Protein AF-A0A7R8VWR7-F1 (afdb_monomer)

Foldseek 3Di:
DDPDWDKDFPDADPVLRDTDIDGPPVCLVVVVVCVVPVCPDPPDDDDDDDDPVNVVDDDPDDDPDPPPDADQAHPVRDGDQVDVVVVCCCVDPLNVLVCQLVVQQSPAPDVVRSPVSVVSVVVSVVRVVVVCVVNVPPDDDDDDPPPPPPPDDDDDDDDDDDDDDDDDDDDDDDDD

Sequence (176 aa):
IGSSVDIDVLKYDEDSCRAILRCPATSYVKLRSSLTLCGDYSGKDTIIFATAEDHKVPSTVQLPEPEPQPGLILPNGEINWACPCLGGMATGPCGVQFREAFGCFHYSEAEPKGSDCYDAFQTMQTCMAQYPALYNKDGDDTSADSMNLDEGPEDQEQITIGEQKEIQVKPSESKK

Structure (mmCIF, N/CA/C/O backbone):
data_AF-A0A7R8VWR7-F1
#
_entry.id   AF-A0A7R8VWR7-F1
#
loop_
_atom_site.group_PDB
_atom_site.id
_atom_site.type_symbol
_atom_site.label_atom_id
_atom_site.label_alt_id
_atom_site.label_comp_id
_atom_site.label_asym_id
_atom_site.label_entity_id
_atom_site.label_seq_id
_atom_site.pdbx_PDB_ins_code
_atom_site.Cartn_x
_atom_site.Cartn_y
_atom_site.Cartn_z
_atom_site.occupancy
_atom_site.B_iso_or_equiv
_atom_site.auth_seq_id
_atom_site.auth_comp_id
_atom_site.auth_asym_id
_atom_site.auth_atom_id
_atom_site.pdbx_PDB_model_num
ATOM 1 N N . ILE A 1 1 ? -37.855 -12.011 33.284 1.00 43.09 1 ILE A N 1
ATOM 2 C CA . ILE A 1 1 ? -37.053 -10.767 33.189 1.00 43.09 1 ILE A CA 1
ATOM 3 C C . ILE A 1 1 ? -35.962 -11.036 32.168 1.00 43.09 1 ILE A C 1
ATOM 5 O O . ILE A 1 1 ? -34.947 -11.629 32.498 1.00 43.09 1 ILE A O 1
ATOM 9 N N . GLY A 1 2 ? -36.267 -10.763 30.899 1.00 48.56 2 GLY A N 1
ATOM 10 C CA . GLY A 1 2 ? -35.305 -10.900 29.810 1.00 48.56 2 GLY A CA 1
ATOM 11 C C . GLY A 1 2 ? -34.365 -9.708 29.864 1.00 48.56 2 GLY A C 1
ATOM 12 O O . GLY A 1 2 ? -34.811 -8.566 29.782 1.00 48.56 2 GLY A O 1
ATOM 13 N N . SER A 1 3 ? -33.084 -9.959 30.089 1.00 58.44 3 SER A N 1
ATOM 14 C CA . SER A 1 3 ? -32.046 -8.936 30.082 1.00 58.44 3 SER A CA 1
ATOM 15 C C . SER A 1 3 ? -31.756 -8.522 28.642 1.00 58.44 3 SER A C 1
ATOM 17 O O . SER A 1 3 ? -30.793 -8.989 28.045 1.00 58.44 3 SER A O 1
ATOM 19 N N . SER A 1 4 ? -32.608 -7.665 28.079 1.00 69.25 4 SER A N 1
ATOM 20 C CA . SER A 1 4 ? -32.257 -6.923 26.871 1.00 69.25 4 SER A CA 1
ATOM 21 C C . SER A 1 4 ? -31.191 -5.909 27.264 1.00 69.25 4 SER A C 1
ATOM 23 O O . SER A 1 4 ? -31.472 -4.959 27.996 1.00 69.25 4 SER A O 1
ATOM 25 N N . VAL A 1 5 ? -29.952 -6.162 26.860 1.00 75.69 5 VAL A N 1
ATOM 26 C CA . VAL A 1 5 ? -28.890 -5.162 26.913 1.00 75.69 5 VAL A CA 1
ATOM 27 C C . VAL A 1 5 ? -28.840 -4.522 25.539 1.00 75.69 5 VAL A C 1
ATOM 29 O O . VAL A 1 5 ? -28.736 -5.228 24.542 1.00 75.69 5 VAL A O 1
ATOM 32 N N . ASP A 1 6 ? -28.947 -3.202 25.503 1.00 80.69 6 ASP A N 1
ATOM 33 C CA . ASP A 1 6 ? -28.740 -2.428 24.286 1.00 80.69 6 ASP A CA 1
ATOM 34 C C . ASP A 1 6 ? -27.232 -2.418 23.982 1.00 80.69 6 ASP A C 1
ATOM 36 O O . ASP A 1 6 ? -26.434 -1.983 24.821 1.00 80.69 6 ASP A O 1
ATOM 40 N N . ILE A 1 7 ? -26.834 -3.027 22.865 1.00 85.69 7 ILE A N 1
ATOM 41 C CA . ILE A 1 7 ? -25.437 -3.183 22.445 1.00 85.69 7 ILE A CA 1
ATOM 42 C C . ILE A 1 7 ? -25.345 -2.701 21.002 1.00 85.69 7 ILE A C 1
ATOM 44 O O . ILE A 1 7 ? -26.027 -3.239 20.131 1.00 85.69 7 ILE A O 1
ATOM 48 N N . ASP A 1 8 ? -24.441 -1.762 20.742 1.00 87.75 8 ASP A N 1
ATOM 49 C CA . ASP A 1 8 ? -24.125 -1.327 19.386 1.00 87.75 8 ASP A CA 1
ATOM 50 C C . ASP A 1 8 ? -22.945 -2.135 18.838 1.00 87.75 8 ASP A C 1
ATOM 52 O O . ASP A 1 8 ? -21.900 -2.257 19.487 1.00 87.75 8 ASP A O 1
ATOM 56 N N . VAL A 1 9 ? -23.063 -2.633 17.609 1.00 87.75 9 VAL A N 1
ATOM 57 C CA . VAL A 1 9 ? -21.937 -3.217 16.869 1.00 87.75 9 VAL A CA 1
ATOM 58 C C . VAL A 1 9 ? -21.240 -2.094 16.104 1.00 87.75 9 VAL A C 1
ATOM 60 O O . VAL A 1 9 ? -21.783 -1.562 15.141 1.00 87.75 9 VAL A O 1
ATOM 63 N N . LEU A 1 10 ? -20.038 -1.711 16.533 1.00 88.31 10 LEU A N 1
ATOM 64 C CA . LEU A 1 10 ? -19.270 -0.633 15.900 1.00 88.31 10 LEU A CA 1
ATOM 65 C C . LEU A 1 10 ? -18.500 -1.107 14.669 1.00 88.31 10 LEU A C 1
ATOM 67 O O . LEU A 1 10 ? -18.322 -0.356 13.714 1.00 88.31 10 LEU A O 1
ATOM 71 N N . LYS A 1 11 ? -17.996 -2.339 14.715 1.00 89.25 11 LYS A N 1
ATOM 72 C CA . LYS A 1 11 ? -17.269 -2.967 13.614 1.00 89.25 11 LYS A CA 1
ATOM 73 C C . LYS A 1 11 ? -17.456 -4.468 13.710 1.00 89.25 11 LYS A C 1
ATOM 75 O O . LYS A 1 11 ? -17.327 -5.018 14.802 1.00 89.25 11 LYS A O 1
ATOM 80 N N . TYR A 1 12 ? -17.731 -5.101 12.582 1.00 89.12 12 TYR A N 1
ATOM 81 C CA . TYR A 1 12 ? -17.745 -6.546 12.448 1.00 89.12 12 TYR A CA 1
ATOM 82 C C . TYR A 1 12 ? -16.976 -6.920 11.191 1.00 89.12 12 TYR A C 1
ATOM 84 O O . TYR A 1 12 ? -17.143 -6.290 10.149 1.00 89.12 12 TYR A O 1
ATOM 92 N N . ASP A 1 13 ? -16.107 -7.904 11.330 1.00 89.75 13 ASP A N 1
ATOM 93 C CA . ASP A 1 13 ? -15.308 -8.467 10.259 1.00 89.75 13 ASP A CA 1
ATOM 94 C C . ASP A 1 13 ? -15.590 -9.973 10.234 1.00 89.75 13 ASP A C 1
ATOM 96 O O 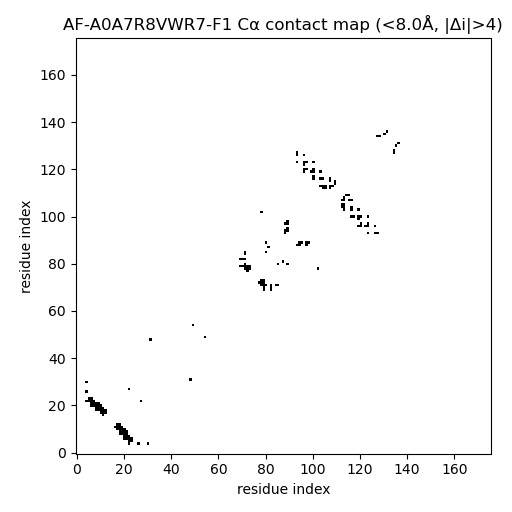. ASP A 1 13 ? -15.340 -10.669 11.225 1.00 89.75 13 ASP A O 1
ATOM 100 N N . GLU A 1 14 ? -16.202 -10.435 9.143 1.00 84.62 14 GLU A N 1
ATOM 101 C CA . GLU A 1 14 ? -16.701 -11.808 8.994 1.00 84.62 14 GLU A CA 1
ATOM 102 C C . GLU A 1 14 ? -15.556 -12.802 8.771 1.00 84.62 14 GLU A C 1
ATOM 104 O O . GLU A 1 14 ? -15.564 -13.885 9.352 1.00 84.62 14 GLU A O 1
ATOM 109 N N . ASP A 1 15 ? -14.522 -12.401 8.026 1.00 82.75 15 ASP A N 1
ATOM 110 C CA . ASP A 1 15 ? -13.360 -13.242 7.721 1.00 82.75 15 ASP A CA 1
ATOM 111 C C . ASP A 1 15 ? -12.503 -13.517 8.964 1.00 82.75 15 ASP A C 1
ATOM 113 O O . ASP A 1 15 ? -11.977 -14.616 9.152 1.00 82.75 15 ASP A O 1
ATOM 117 N N . SER A 1 16 ? -12.352 -12.515 9.834 1.00 81.00 16 SER A N 1
ATOM 118 C CA . SER A 1 16 ? -11.566 -12.629 11.067 1.00 81.00 16 SER A CA 1
ATOM 119 C C . SER A 1 16 ? -12.399 -12.917 12.317 1.00 81.00 16 SER A C 1
ATOM 121 O O . SER A 1 16 ? -11.826 -13.063 13.400 1.00 81.00 16 SER A O 1
ATOM 123 N N . CYS A 1 17 ? -13.729 -13.000 12.190 1.00 80.06 17 CYS A N 1
ATOM 124 C CA . CYS A 1 17 ? -14.680 -13.125 13.298 1.00 80.06 17 CYS A CA 1
ATOM 125 C C . CYS A 1 17 ? -14.447 -12.090 14.418 1.00 80.06 17 CYS A C 1
ATOM 127 O O . CYS A 1 17 ? -14.603 -12.387 15.605 1.00 80.06 17 CYS A O 1
ATOM 129 N N . ARG A 1 18 ? -14.047 -10.861 14.065 1.00 83.62 18 ARG A N 1
ATOM 130 C CA . ARG A 1 18 ? -13.743 -9.795 15.034 1.00 83.62 18 ARG A CA 1
ATOM 131 C C . ARG A 1 18 ? -14.891 -8.805 15.120 1.00 83.62 18 ARG A C 1
ATOM 133 O O . ARG A 1 18 ? -15.281 -8.206 14.123 1.00 83.62 18 ARG A O 1
ATOM 140 N N . ALA A 1 19 ? -15.378 -8.581 16.337 1.00 86.38 19 ALA A N 1
ATOM 141 C CA . ALA A 1 19 ? -16.415 -7.598 16.619 1.00 86.38 19 ALA A CA 1
ATOM 142 C C . ALA A 1 19 ? -15.938 -6.565 17.647 1.00 86.38 19 ALA A C 1
ATOM 144 O O . ALA A 1 19 ? -15.331 -6.913 18.659 1.00 86.38 19 ALA A O 1
ATOM 145 N N . ILE A 1 20 ? -16.260 -5.294 17.412 1.00 88.44 20 ILE A N 1
ATOM 146 C CA . ILE A 1 20 ? -16.149 -4.226 18.408 1.00 88.44 20 ILE A CA 1
ATOM 147 C C . ILE A 1 20 ? -17.563 -3.865 18.837 1.00 88.44 20 ILE A C 1
ATOM 149 O O . ILE A 1 20 ? -18.351 -3.367 18.034 1.00 88.44 20 ILE A O 1
ATOM 153 N N . LEU A 1 21 ? -17.870 -4.111 20.107 1.00 88.19 21 LEU A N 1
ATOM 154 C CA . LEU A 1 21 ? -19.181 -3.860 20.693 1.00 88.19 21 LEU A CA 1
ATOM 155 C C . LEU A 1 21 ? -19.104 -2.672 21.651 1.00 88.19 21 LEU A C 1
ATOM 157 O O . LEU A 1 21 ? -18.204 -2.598 22.489 1.00 88.19 21 LEU A O 1
ATOM 161 N N . ARG A 1 22 ? -20.069 -1.760 21.562 1.00 87.19 22 ARG A N 1
ATOM 162 C CA . ARG A 1 22 ? -20.283 -0.701 22.548 1.00 87.19 22 ARG A CA 1
ATOM 163 C C . ARG A 1 22 ? -21.485 -1.068 23.402 1.00 87.19 22 ARG A C 1
ATOM 165 O O . ARG A 1 22 ? -22.531 -1.452 22.900 1.00 87.19 22 ARG A O 1
ATOM 172 N N . CYS A 1 23 ? -21.325 -0.923 24.708 1.00 87.50 23 CYS A N 1
ATOM 173 C CA . CYS A 1 23 ? -22.359 -1.206 25.690 1.00 87.50 23 CYS A CA 1
ATOM 174 C C . CYS A 1 23 ? -22.447 -0.032 26.678 1.00 87.50 23 CYS A C 1
ATOM 176 O O . CYS A 1 23 ? -21.406 0.519 27.053 1.00 87.50 23 CYS A O 1
ATOM 178 N N . PRO A 1 24 ? -23.647 0.336 27.160 1.00 86.62 24 PRO A N 1
ATOM 179 C CA . PRO A 1 24 ? -23.805 1.270 28.267 1.00 86.62 24 PRO A CA 1
ATOM 180 C C . PRO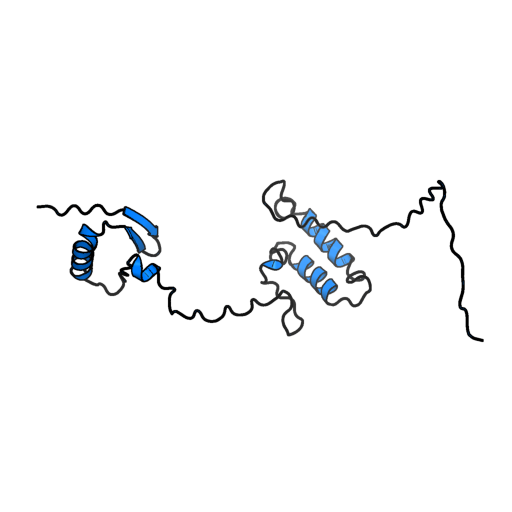 A 1 24 ? -23.045 0.808 29.518 1.00 86.62 24 PRO A C 1
ATOM 182 O O . PRO A 1 24 ? -23.031 -0.382 29.850 1.00 86.62 24 PRO A O 1
ATOM 185 N N . ALA A 1 25 ? -22.473 1.755 30.268 1.00 82.25 25 ALA A N 1
ATOM 186 C CA . ALA A 1 25 ? -21.693 1.466 31.477 1.00 82.25 25 ALA A CA 1
ATOM 187 C C . ALA A 1 25 ? -22.490 0.682 32.540 1.00 82.25 25 ALA A C 1
ATOM 189 O O . ALA A 1 25 ? -21.940 -0.166 33.240 1.00 82.25 25 ALA A O 1
ATOM 190 N N . THR A 1 26 ? -23.805 0.907 32.617 1.00 84.19 26 THR A N 1
ATOM 191 C CA . THR A 1 26 ? -24.728 0.208 33.531 1.00 84.19 26 THR A CA 1
ATOM 192 C C . THR A 1 26 ? -24.853 -1.288 33.242 1.00 84.19 26 THR A C 1
ATOM 194 O O . THR A 1 26 ? -25.143 -2.076 34.146 1.00 84.19 26 THR A O 1
ATOM 197 N N . SER A 1 27 ? -24.624 -1.689 31.993 1.00 84.88 27 SER A N 1
ATOM 198 C CA . SER A 1 27 ? -24.743 -3.071 31.531 1.00 84.88 27 SER A CA 1
ATOM 199 C C . SER A 1 27 ? -23.391 -3.751 31.318 1.00 84.88 27 SER A C 1
ATOM 201 O O . SER A 1 27 ? -23.348 -4.977 31.247 1.00 84.88 27 SER A O 1
ATOM 203 N N . TYR A 1 28 ? -22.287 -2.992 31.308 1.00 84.00 28 TYR A N 1
ATOM 204 C CA . TYR A 1 28 ? -20.926 -3.499 31.103 1.00 84.00 28 TYR A CA 1
ATOM 205 C C . TYR A 1 28 ? -20.575 -4.668 32.031 1.00 84.00 28 TYR A C 1
ATOM 207 O O . TYR A 1 28 ? -20.096 -5.698 31.569 1.00 84.00 28 TYR A O 1
ATOM 215 N N . VAL A 1 29 ? -20.868 -4.556 33.332 1.00 84.12 29 VAL A N 1
ATOM 216 C CA . VAL A 1 29 ? -20.548 -5.613 34.311 1.00 84.12 29 VAL A CA 1
ATOM 217 C C . VAL A 1 29 ? -21.337 -6.895 34.034 1.00 84.12 29 VAL A C 1
ATOM 219 O O . VAL A 1 29 ? -20.773 -7.984 34.095 1.00 84.12 29 VAL A O 1
ATOM 222 N N . LYS A 1 30 ? -22.622 -6.771 33.675 1.00 84.62 30 LYS A N 1
ATOM 223 C CA . LYS A 1 30 ? -23.497 -7.912 33.355 1.00 84.62 30 LYS A CA 1
ATOM 224 C C . LYS A 1 30 ? -23.070 -8.598 32.061 1.00 84.62 30 LYS A C 1
ATOM 226 O O . LYS A 1 30 ? -23.078 -9.824 31.973 1.00 84.62 30 LYS A O 1
ATOM 231 N N . LEU A 1 31 ? -22.691 -7.806 31.060 1.00 83.62 31 LEU A N 1
ATOM 232 C CA . LEU A 1 31 ? -22.200 -8.296 29.780 1.00 83.62 31 LEU A CA 1
ATOM 233 C C . LEU A 1 31 ? -20.840 -8.984 29.947 1.00 83.62 31 LEU A C 1
ATOM 235 O O . LEU A 1 31 ? -20.664 -10.103 29.481 1.00 83.62 31 LEU A O 1
ATOM 239 N N . ARG A 1 32 ? -19.919 -8.378 30.705 1.00 83.38 32 ARG A N 1
ATOM 240 C CA . ARG A 1 32 ? -18.611 -8.957 31.030 1.00 83.38 32 ARG A CA 1
ATOM 241 C C . ARG A 1 32 ? -18.733 -10.272 31.788 1.00 83.38 32 ARG A C 1
ATOM 243 O O . ARG A 1 32 ? -18.047 -11.224 31.429 1.00 83.38 32 ARG A O 1
ATOM 250 N N . SER A 1 33 ? -19.604 -10.360 32.795 1.00 82.31 33 SER A N 1
ATOM 251 C CA . SER A 1 33 ? -19.8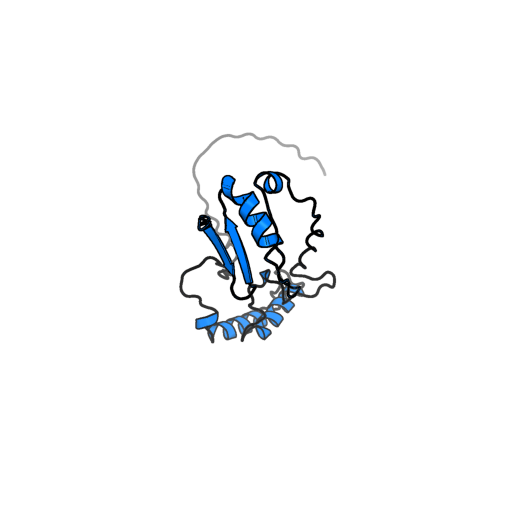10 -11.614 33.526 1.00 82.31 33 SER A CA 1
ATOM 252 C C . SER A 1 33 ? -20.429 -12.685 32.630 1.00 82.31 33 SER A C 1
ATOM 254 O O . SER A 1 33 ? -19.981 -13.824 32.656 1.00 82.31 33 SER A O 1
ATOM 256 N N . SER A 1 34 ? -21.407 -12.318 31.796 1.00 82.12 34 SER A N 1
ATOM 257 C CA . SER A 1 34 ? -22.083 -13.262 30.897 1.00 82.12 34 SER A CA 1
ATOM 258 C C . SER A 1 34 ? -21.151 -13.787 29.807 1.00 82.12 34 SER A C 1
ATOM 260 O O . SER A 1 34 ? -21.113 -14.989 29.596 1.00 82.12 34 SER A O 1
ATOM 262 N N . LEU A 1 35 ? -20.352 -12.927 29.168 1.00 79.56 35 LEU A N 1
ATOM 263 C CA . LEU A 1 35 ? -19.378 -13.330 28.146 1.00 79.56 35 LEU A CA 1
ATOM 264 C C . LEU A 1 35 ? -18.206 -14.130 28.728 1.00 79.56 35 LEU A C 1
ATOM 266 O O . LEU A 1 35 ? -17.684 -15.024 28.073 1.00 79.56 35 LEU A O 1
ATOM 270 N N . THR A 1 36 ? -17.811 -13.843 29.972 1.00 76.62 36 THR A N 1
ATOM 271 C CA . THR A 1 36 ? -16.799 -14.648 30.673 1.00 76.62 36 THR A CA 1
ATOM 272 C C . THR A 1 36 ? -17.336 -16.040 31.039 1.00 76.62 36 THR A C 1
ATOM 274 O O . THR A 1 36 ? -16.582 -17.004 30.986 1.00 76.62 36 THR A O 1
ATOM 277 N N . LEU A 1 37 ? -18.621 -16.156 31.407 1.00 72.50 37 LEU A N 1
ATOM 278 C CA . LEU A 1 37 ? -19.237 -17.403 31.893 1.00 72.50 37 LEU A CA 1
ATOM 279 C C . LEU A 1 37 ? -19.884 -18.265 30.798 1.00 72.50 37 LEU A C 1
ATOM 281 O O . LEU A 1 37 ? -19.920 -19.479 30.946 1.00 72.50 37 LEU A O 1
ATOM 285 N N . CYS A 1 38 ? -20.395 -17.667 29.718 1.00 63.88 38 CYS A N 1
ATOM 286 C CA . CYS A 1 38 ? -20.994 -18.382 28.577 1.00 63.88 38 CYS A CA 1
ATOM 287 C C . CYS A 1 38 ? -19.948 -18.895 27.579 1.00 63.88 38 CYS A C 1
ATOM 289 O O . CYS A 1 38 ? -20.300 -19.364 26.499 1.00 63.88 38 CYS A O 1
ATOM 291 N N . GLY A 1 39 ? -18.664 -18.783 27.912 1.00 58.59 39 GLY A N 1
ATOM 292 C CA . GLY A 1 39 ? -17.595 -19.347 27.115 1.00 58.59 39 GLY A CA 1
ATOM 293 C C . GLY A 1 39 ? -17.487 -20.850 27.336 1.00 58.59 39 GLY A C 1
ATOM 294 O O . GLY A 1 39 ? -16.608 -21.305 28.064 1.00 58.59 39 GLY A O 1
ATOM 295 N N . ASP A 1 40 ? -18.322 -21.629 26.653 1.00 55.44 40 ASP A N 1
ATOM 296 C CA . ASP A 1 40 ? -17.917 -22.967 26.223 1.00 55.44 40 ASP A CA 1
ATOM 297 C C . ASP A 1 40 ? -16.796 -22.780 25.183 1.00 55.44 40 ASP A C 1
ATOM 299 O O . ASP A 1 40 ? -17.000 -22.790 23.969 1.00 55.44 40 ASP A O 1
ATOM 303 N N . TYR A 1 41 ? -15.595 -22.475 25.686 1.00 54.12 41 TYR A N 1
ATOM 304 C CA . TYR A 1 41 ? -14.431 -22.105 24.895 1.00 54.12 41 TYR A CA 1
ATOM 305 C C . TYR A 1 41 ? -13.904 -23.323 24.136 1.00 54.12 41 TYR A C 1
ATOM 307 O O . TYR A 1 41 ? -13.042 -24.064 24.608 1.00 54.12 41 TYR A O 1
ATOM 315 N N . SER A 1 42 ? -14.308 -23.435 22.874 1.00 57.25 42 SER A N 1
ATOM 316 C CA . SER A 1 42 ? -13.502 -24.045 21.814 1.00 57.25 42 SER A CA 1
ATOM 317 C C . SER A 1 42 ? -12.254 -23.175 21.523 1.00 57.25 42 SER A C 1
ATOM 319 O O . SER A 1 42 ? -12.022 -22.766 20.390 1.00 57.25 42 SER A O 1
ATOM 321 N N . GLY A 1 43 ? -11.466 -22.840 22.552 1.00 57.56 43 GLY A N 1
ATOM 322 C CA . GLY A 1 43 ? -10.065 -22.390 22.511 1.00 57.56 43 GLY A CA 1
ATOM 323 C C . GLY A 1 43 ? -9.613 -21.259 21.569 1.00 57.56 43 GLY A C 1
ATOM 324 O O . GLY A 1 43 ? -8.406 -21.068 21.466 1.00 57.56 43 GLY A O 1
ATOM 325 N N . LYS A 1 44 ? -10.492 -20.540 20.860 1.00 66.94 44 LYS A N 1
ATOM 326 C CA . LYS A 1 44 ? -10.087 -19.610 19.783 1.00 66.94 44 LYS A CA 1
ATOM 327 C C . LYS A 1 44 ? -10.549 -18.168 19.983 1.00 66.94 44 LYS A C 1
ATOM 329 O O . LYS A 1 44 ? -9.881 -17.256 19.501 1.00 66.94 44 LYS A O 1
ATOM 334 N N . ASP A 1 45 ? -11.638 -17.949 20.711 1.00 69.56 45 AS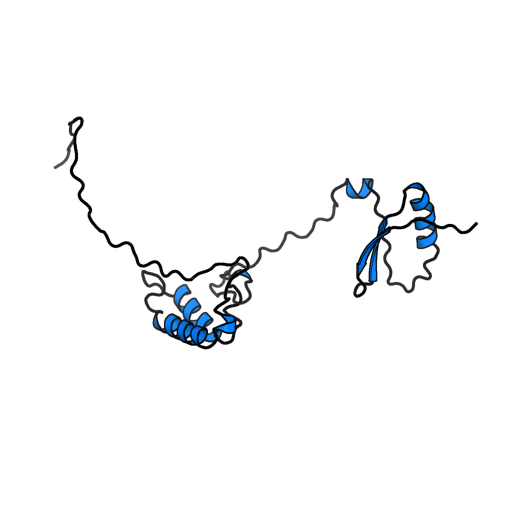P A N 1
ATOM 335 C CA . ASP A 1 45 ? -12.191 -16.607 20.886 1.00 69.56 45 ASP A CA 1
ATOM 336 C C . ASP A 1 45 ? -11.451 -15.854 21.996 1.00 69.56 45 ASP A C 1
ATOM 338 O O . ASP A 1 45 ? -11.298 -16.344 23.112 1.00 69.56 45 ASP A O 1
ATOM 342 N N . THR A 1 46 ? -10.964 -14.651 21.692 1.00 72.94 46 THR A N 1
ATOM 343 C CA . THR A 1 46 ? -10.296 -13.773 22.664 1.00 72.94 46 THR A CA 1
ATOM 344 C C . THR A 1 46 ? -11.165 -12.548 22.900 1.00 72.94 46 THR A C 1
ATOM 346 O O . THR A 1 46 ? -11.355 -11.735 21.997 1.00 72.94 46 THR A O 1
ATOM 349 N N . ILE A 1 47 ? -11.685 -12.402 24.119 1.00 78.69 47 ILE A N 1
ATOM 350 C CA . ILE A 1 47 ? -12.528 -11.264 24.499 1.00 78.69 47 ILE A CA 1
ATOM 351 C C . ILE A 1 47 ? -11.664 -10.221 25.211 1.00 78.69 47 ILE A C 1
ATOM 353 O O . ILE A 1 47 ? -11.148 -10.470 26.300 1.00 78.69 47 ILE A O 1
ATOM 357 N N . ILE A 1 48 ? -11.517 -9.043 24.601 1.00 79.69 48 ILE A N 1
ATOM 358 C CA . ILE A 1 48 ? -10.772 -7.912 25.167 1.00 79.69 48 ILE A CA 1
ATOM 359 C C . ILE A 1 48 ? -11.774 -6.876 25.668 1.00 79.69 48 ILE A C 1
ATOM 361 O O . ILE A 1 48 ? -12.555 -6.325 24.895 1.00 79.69 48 ILE A O 1
ATOM 365 N N . PHE A 1 49 ? -11.745 -6.602 26.970 1.00 81.50 49 PHE A N 1
ATOM 366 C CA . PHE A 1 49 ? -12.549 -5.548 27.575 1.00 81.50 49 PHE A CA 1
ATOM 367 C C . PHE A 1 49 ? -11.703 -4.292 27.725 1.00 81.50 49 PHE A C 1
ATOM 369 O O . PHE A 1 49 ? -10.704 -4.316 28.440 1.00 81.50 49 PHE A O 1
ATOM 376 N N . ALA A 1 50 ? -12.121 -3.208 27.079 1.00 79.31 50 ALA A N 1
ATOM 377 C CA . ALA A 1 50 ? -11.437 -1.928 27.153 1.00 79.31 50 ALA A CA 1
ATOM 378 C C . ALA A 1 50 ? -12.375 -0.865 27.729 1.00 79.31 50 ALA A C 1
ATOM 380 O O . ALA A 1 50 ? -13.485 -0.661 27.230 1.00 79.31 50 ALA A O 1
ATOM 381 N N . THR A 1 51 ? -11.947 -0.211 28.807 1.00 81.81 51 THR A N 1
ATOM 382 C CA . THR A 1 51 ? -12.647 0.948 29.371 1.00 81.81 51 THR A CA 1
ATOM 383 C C . THR A 1 51 ? -12.134 2.249 28.755 1.00 81.81 51 THR A C 1
ATOM 385 O O . THR A 1 51 ? -11.074 2.293 28.127 1.00 81.81 51 THR A O 1
ATOM 388 N N . ALA A 1 52 ? -12.881 3.341 28.940 1.00 76.88 52 ALA A N 1
ATOM 389 C CA . ALA A 1 52 ? -12.424 4.663 28.516 1.00 76.88 52 ALA A CA 1
ATOM 390 C C . ALA A 1 52 ? -11.126 5.067 29.239 1.00 76.88 52 ALA A C 1
ATOM 392 O O . ALA A 1 52 ? -10.338 5.836 28.704 1.00 76.88 52 ALA A O 1
ATOM 393 N N . GLU A 1 53 ? -10.895 4.547 30.443 1.00 76.69 53 GLU A N 1
ATOM 394 C CA . GLU A 1 53 ? -9.690 4.746 31.244 1.00 76.69 53 GLU A CA 1
ATOM 395 C C . GLU A 1 53 ? -8.499 3.975 30.668 1.00 76.69 53 GLU A C 1
ATOM 397 O O . GLU A 1 53 ? -7.417 4.547 30.549 1.00 76.69 53 GLU A O 1
ATOM 402 N N . ASP A 1 54 ? -8.713 2.738 30.216 1.00 70.81 54 ASP A N 1
ATOM 403 C CA . ASP A 1 54 ? -7.674 1.927 29.564 1.00 70.81 54 ASP A CA 1
ATOM 404 C C . ASP A 1 54 ? -7.229 2.539 28.225 1.00 70.81 54 ASP A C 1
ATOM 406 O O . ASP A 1 54 ? -6.070 2.424 27.845 1.00 70.81 54 ASP A O 1
ATOM 410 N N . HIS A 1 55 ? -8.129 3.245 27.530 1.00 68.56 55 HIS A N 1
ATOM 411 C CA . HIS A 1 55 ? -7.809 3.998 26.311 1.00 68.56 55 HIS A CA 1
ATOM 412 C C . HIS A 1 55 ? -7.127 5.351 26.576 1.00 68.56 55 HIS A C 1
ATOM 414 O O . HIS A 1 55 ? -6.529 5.917 25.661 1.00 68.56 55 HIS A O 1
ATOM 420 N N . LYS A 1 56 ? -7.233 5.908 27.792 1.00 77.06 56 LYS A N 1
ATOM 421 C CA . LYS A 1 56 ? -6.567 7.176 28.153 1.00 77.06 56 LYS A CA 1
ATOM 422 C C . LYS A 1 56 ? -5.073 6.984 28.392 1.00 77.06 56 LYS A C 1
ATOM 424 O O . LYS A 1 56 ? -4.318 7.946 28.269 1.00 77.06 56 LYS A O 1
ATOM 429 N N . VAL A 1 57 ? -4.648 5.771 28.743 1.00 77.81 57 VAL A N 1
ATOM 430 C CA . VAL A 1 57 ? -3.234 5.451 28.933 1.00 77.81 57 VAL A CA 1
ATOM 431 C C . VAL A 1 57 ? -2.674 4.955 27.598 1.00 77.81 57 VAL A C 1
ATOM 433 O O . VAL A 1 57 ? -3.161 3.951 27.076 1.00 77.81 57 VAL A O 1
ATOM 436 N N . PRO A 1 58 ? -1.667 5.629 27.010 1.00 71.94 58 PRO A N 1
ATOM 437 C CA . PRO A 1 58 ? -1.015 5.107 25.818 1.00 71.94 58 PRO A CA 1
ATOM 438 C C . PRO A 1 58 ? -0.437 3.725 26.137 1.00 71.94 58 PRO A C 1
ATOM 440 O O . PRO A 1 58 ? 0.153 3.512 27.197 1.00 71.94 58 PRO A O 1
ATOM 443 N N . SER A 1 59 ? -0.646 2.769 25.233 1.00 72.31 59 SER A N 1
ATOM 444 C CA . SER A 1 59 ? -0.199 1.391 25.435 1.00 72.31 59 SER A CA 1
ATOM 445 C C . SER A 1 59 ? 1.305 1.341 25.716 1.00 72.31 59 SER A C 1
ATOM 447 O O . SER A 1 59 ? 2.098 1.927 24.988 1.00 72.31 59 SER A O 1
ATOM 449 N N . THR A 1 60 ? 1.713 0.583 26.737 1.00 76.00 60 THR A N 1
ATOM 450 C CA . THR A 1 60 ? 3.131 0.310 27.056 1.00 76.00 60 THR A CA 1
ATOM 451 C C . THR A 1 60 ? 3.780 -0.667 26.063 1.00 76.00 60 THR A C 1
ATOM 453 O O . THR A 1 60 ? 4.925 -1.077 26.238 1.00 76.00 60 THR A O 1
ATOM 456 N N . VAL A 1 61 ? 3.052 -1.072 25.019 1.00 76.38 61 VAL A N 1
ATOM 457 C CA . VAL A 1 61 ? 3.571 -1.935 23.961 1.00 76.38 61 VAL A CA 1
ATOM 458 C C . VAL A 1 61 ? 4.577 -1.128 23.152 1.00 76.38 61 VAL A C 1
ATOM 460 O O . VAL A 1 61 ? 4.210 -0.259 22.364 1.00 76.38 61 VAL A O 1
ATOM 463 N N . GLN A 1 62 ? 5.857 -1.423 23.358 1.00 71.50 62 GLN A N 1
ATOM 464 C CA . GLN A 1 62 ? 6.907 -0.990 22.452 1.00 71.50 62 GLN A CA 1
ATOM 465 C C . GLN A 1 62 ? 6.727 -1.795 21.170 1.00 71.50 62 GLN A C 1
ATOM 467 O O . GLN A 1 62 ? 7.039 -2.987 21.130 1.00 71.50 62 GLN A O 1
ATOM 472 N N . LEU A 1 63 ? 6.151 -1.166 20.144 1.00 75.06 63 LEU A N 1
ATOM 473 C CA . LEU A 1 63 ? 6.285 -1.716 18.805 1.00 75.06 63 LEU A CA 1
ATOM 474 C C . LEU A 1 63 ? 7.784 -1.725 18.479 1.00 75.06 63 LEU A C 1
ATOM 476 O O . LEU A 1 63 ? 8.460 -0.741 18.798 1.00 75.06 63 LEU A O 1
ATOM 480 N N . PRO A 1 64 ? 8.317 -2.812 17.896 1.00 79.00 64 PRO A N 1
ATOM 481 C CA . PRO A 1 64 ? 9.664 -2.768 17.352 1.00 79.00 64 PRO A CA 1
ATOM 482 C C . PRO A 1 64 ? 9.760 -1.559 16.422 1.00 79.00 64 PRO A C 1
ATOM 484 O O . PRO A 1 64 ? 8.795 -1.237 15.719 1.00 79.00 64 PRO A O 1
ATOM 487 N N . GLU A 1 65 ? 10.891 -0.856 16.487 1.00 76.81 65 GLU A N 1
ATOM 488 C CA . GLU A 1 65 ? 11.137 0.305 15.640 1.00 76.81 65 GLU A CA 1
ATOM 489 C C . GLU A 1 65 ? 10.841 -0.092 14.189 1.00 76.81 65 GLU A C 1
ATOM 491 O O . GLU A 1 65 ? 11.286 -1.168 13.773 1.00 76.81 65 GLU A O 1
ATOM 496 N N . PRO A 1 66 ? 10.019 0.683 13.453 1.00 72.44 66 PRO A N 1
ATOM 497 C CA . PRO A 1 66 ? 9.710 0.349 12.075 1.00 72.44 66 PRO A CA 1
ATOM 498 C C . PRO A 1 66 ? 11.035 0.201 11.341 1.00 72.44 66 PRO A C 1
ATOM 500 O O . PRO A 1 66 ? 11.812 1.156 11.282 1.00 72.44 66 PRO A O 1
ATOM 503 N N . GLU A 1 67 ? 11.315 -1.008 10.846 1.00 72.31 67 GLU A N 1
ATOM 504 C CA . GLU A 1 67 ? 12.551 -1.247 10.116 1.00 72.31 67 GLU A CA 1
ATOM 505 C C . GLU A 1 67 ? 12.649 -0.204 8.997 1.00 72.31 67 GLU A C 1
ATOM 507 O O . GLU A 1 67 ? 11.638 0.066 8.330 1.00 72.31 67 GLU A O 1
ATOM 512 N N . PRO A 1 68 ? 13.821 0.432 8.815 1.00 68.25 68 PRO A N 1
ATOM 513 C CA . PRO A 1 68 ? 13.997 1.437 7.785 1.00 68.25 68 PRO A CA 1
ATOM 514 C C . PRO A 1 68 ? 13.601 0.807 6.457 1.00 68.25 68 PRO A C 1
ATOM 516 O O . PRO A 1 68 ? 14.214 -0.162 6.006 1.00 68.25 68 PRO A O 1
ATOM 519 N N . GLN A 1 69 ? 12.526 1.328 5.866 1.00 66.56 69 GLN A N 1
ATOM 520 C CA . GLN A 1 69 ? 12.026 0.806 4.606 1.00 66.56 69 GLN A CA 1
ATOM 521 C C . GLN A 1 69 ? 13.163 0.930 3.589 1.00 66.56 69 GLN A C 1
ATOM 523 O O . GLN A 1 69 ? 13.714 2.028 3.445 1.00 66.56 69 GLN A O 1
ATOM 528 N N . PRO A 1 70 ? 13.571 -0.170 2.934 1.00 68.50 70 PRO A N 1
ATOM 529 C CA . PRO A 1 70 ? 14.696 -0.133 2.020 1.00 68.50 70 PRO A CA 1
ATOM 530 C C . PRO A 1 70 ? 14.403 0.895 0.931 1.00 68.50 70 PRO A C 1
ATOM 532 O O . PRO A 1 70 ? 13.371 0.829 0.256 1.00 68.50 70 PRO A O 1
ATOM 535 N N . GLY A 1 71 ? 15.307 1.868 0.801 1.00 75.81 71 GLY A N 1
ATOM 536 C CA . GLY A 1 71 ? 15.224 2.896 -0.225 1.00 75.81 71 GLY A CA 1
ATOM 537 C C . GLY A 1 71 ? 15.275 2.301 -1.633 1.00 75.81 71 GLY A C 1
ATOM 538 O O . GLY A 1 71 ? 15.423 1.093 -1.831 1.00 75.81 71 GLY A O 1
ATOM 539 N N . LEU A 1 72 ? 15.173 3.174 -2.634 1.00 80.06 72 LEU A N 1
ATOM 540 C CA . LEU A 1 72 ? 15.230 2.765 -4.036 1.00 80.06 72 LEU A CA 1
ATOM 541 C C . LEU A 1 72 ? 16.538 2.043 -4.386 1.00 80.06 72 LEU A C 1
ATOM 543 O O . LEU A 1 72 ? 16.543 1.135 -5.211 1.00 80.06 72 LEU A O 1
ATOM 547 N N . ILE A 1 73 ? 17.631 2.449 -3.744 1.00 84.12 73 ILE A N 1
ATOM 548 C CA . ILE A 1 73 ? 18.958 1.881 -3.937 1.00 84.12 73 ILE A CA 1
ATOM 549 C C . ILE A 1 73 ? 19.337 1.126 -2.669 1.00 84.12 73 ILE A C 1
ATOM 551 O O . ILE A 1 73 ? 19.328 1.685 -1.569 1.00 84.12 73 ILE A O 1
ATOM 555 N N . LEU A 1 74 ? 19.640 -0.158 -2.829 1.00 83.62 74 LEU A N 1
ATOM 556 C CA . LEU A 1 74 ? 20.154 -0.995 -1.757 1.00 83.62 74 LEU A CA 1
ATOM 557 C C . LEU A 1 74 ? 21.588 -0.564 -1.394 1.00 83.62 74 LEU A C 1
ATOM 559 O O . LEU A 1 74 ? 22.304 -0.003 -2.225 1.00 83.62 74 LEU A O 1
ATOM 563 N N . PRO A 1 75 ? 22.076 -0.881 -0.181 1.00 80.12 75 PRO A N 1
ATOM 564 C CA . PRO A 1 75 ? 23.453 -0.574 0.218 1.00 80.12 75 PRO A CA 1
ATOM 565 C C . PRO A 1 75 ? 24.523 -1.264 -0.650 1.00 80.12 75 PRO A C 1
ATOM 567 O O . PRO A 1 75 ? 25.688 -0.885 -0.588 1.00 80.12 75 PRO A O 1
ATOM 570 N N . ASN A 1 76 ? 24.148 -2.265 -1.454 1.00 82.38 76 ASN A N 1
ATOM 571 C CA . ASN A 1 76 ? 25.025 -2.925 -2.423 1.00 82.38 76 ASN A CA 1
ATOM 572 C C . ASN A 1 76 ? 25.132 -2.178 -3.773 1.00 82.38 76 ASN A C 1
ATOM 574 O O . ASN A 1 76 ? 25.917 -2.601 -4.615 1.00 82.38 76 ASN A O 1
ATOM 578 N N . GLY A 1 77 ? 24.369 -1.097 -3.988 1.00 81.50 77 GLY A N 1
ATOM 579 C CA . GLY A 1 77 ? 24.332 -0.358 -5.256 1.00 81.50 77 GLY A CA 1
ATOM 580 C C . GLY A 1 77 ? 23.399 -0.951 -6.321 1.00 8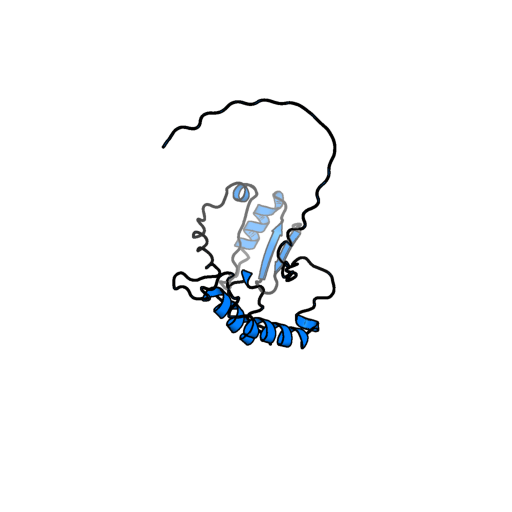1.50 77 GLY A C 1
ATOM 581 O O . GLY A 1 77 ? 23.463 -0.553 -7.484 1.00 81.50 77 GLY A O 1
ATOM 582 N N . GLU A 1 78 ? 22.541 -1.905 -5.956 1.00 84.50 78 GLU A N 1
ATOM 583 C CA . GLU A 1 78 ? 21.490 -2.434 -6.831 1.00 84.50 78 GLU A CA 1
ATOM 584 C C . GLU A 1 78 ? 20.160 -1.696 -6.615 1.00 84.50 78 GLU A C 1
ATOM 586 O O . GLU A 1 78 ? 19.870 -1.179 -5.533 1.00 84.50 78 GLU A O 1
ATOM 591 N N . ILE A 1 79 ? 19.325 -1.663 -7.655 1.00 86.50 79 ILE A N 1
ATOM 592 C CA . ILE A 1 79 ? 18.008 -1.016 -7.621 1.00 86.50 79 ILE A CA 1
ATOM 593 C C . ILE A 1 79 ? 16.964 -1.983 -7.041 1.00 86.50 79 ILE A C 1
ATOM 595 O O . ILE A 1 79 ? 16.773 -3.093 -7.542 1.00 86.50 79 ILE A O 1
ATOM 599 N N . ASN A 1 80 ? 16.234 -1.542 -6.015 1.00 85.81 80 ASN A N 1
ATOM 600 C CA . ASN A 1 80 ? 15.125 -2.281 -5.420 1.00 85.81 80 ASN A CA 1
ATOM 601 C C . ASN A 1 80 ? 13.854 -2.153 -6.274 1.00 85.81 80 ASN A C 1
ATOM 603 O O . ASN A 1 80 ? 13.023 -1.272 -6.048 1.00 85.81 80 ASN A O 1
ATOM 607 N N . TRP A 1 81 ? 13.655 -3.070 -7.220 1.00 84.88 81 TRP A N 1
ATOM 608 C CA . TRP A 1 81 ? 12.471 -3.079 -8.094 1.00 84.88 81 TRP A CA 1
ATOM 609 C C . TRP A 1 81 ? 11.135 -3.321 -7.374 1.00 84.88 81 TRP A C 1
ATOM 611 O O . TRP A 1 81 ? 10.082 -3.098 -7.968 1.00 84.88 81 TRP A O 1
ATOM 621 N N . ALA A 1 82 ? 11.162 -3.775 -6.116 1.00 81.75 82 ALA A N 1
ATOM 622 C CA . ALA A 1 82 ? 9.969 -3.993 -5.298 1.00 81.75 82 ALA A CA 1
ATOM 623 C C . ALA A 1 82 ? 9.571 -2.758 -4.469 1.00 81.75 82 ALA A C 1
ATOM 625 O O . ALA A 1 82 ? 8.576 -2.804 -3.745 1.00 81.75 82 ALA A O 1
ATOM 626 N N . CYS A 1 83 ? 10.333 -1.660 -4.547 1.00 82.56 83 CYS A N 1
ATOM 627 C CA . CYS A 1 83 ? 10.031 -0.441 -3.809 1.00 82.56 83 CYS A CA 1
ATOM 628 C C . CYS A 1 83 ? 8.719 0.188 -4.326 1.00 82.56 83 CYS A C 1
ATOM 630 O O . CYS A 1 83 ? 8.640 0.514 -5.516 1.00 82.56 83 CYS A O 1
ATOM 632 N N . PRO A 1 84 ? 7.706 0.426 -3.465 1.00 80.50 84 PRO A N 1
ATOM 633 C CA . PRO A 1 84 ? 6.447 1.061 -3.870 1.00 80.50 84 PRO A CA 1
ATOM 634 C C . PRO A 1 84 ? 6.630 2.430 -4.544 1.00 80.50 84 PRO A C 1
ATOM 636 O O . PRO A 1 84 ? 5.794 2.836 -5.346 1.00 80.50 84 PRO A O 1
ATOM 639 N N . CYS A 1 85 ? 7.744 3.118 -4.270 1.00 79.44 85 CYS A N 1
ATOM 640 C CA . CYS A 1 85 ? 8.081 4.414 -4.858 1.00 79.44 85 CYS A CA 1
ATOM 641 C C . CYS A 1 85 ? 8.322 4.366 -6.377 1.00 79.44 85 CYS A C 1
ATOM 643 O O . CYS A 1 85 ? 8.177 5.388 -7.034 1.00 79.44 85 CYS A O 1
ATOM 645 N N . LEU A 1 86 ? 8.662 3.206 -6.955 1.00 80.69 86 LEU A N 1
ATOM 646 C CA . LEU A 1 86 ? 8.893 3.060 -8.404 1.00 80.69 86 LEU A CA 1
ATOM 647 C C . LEU A 1 86 ? 7.605 3.020 -9.242 1.00 80.69 86 LEU A C 1
ATOM 649 O O . LEU A 1 86 ? 7.653 2.730 -10.440 1.00 80.69 86 LEU A O 1
ATOM 653 N N . GLY A 1 87 ? 6.442 3.243 -8.621 1.00 79.81 87 GLY A N 1
ATOM 654 C CA . GLY A 1 87 ? 5.164 3.350 -9.326 1.00 79.81 87 GLY A CA 1
ATOM 655 C C . GLY A 1 87 ? 4.771 2.088 -10.097 1.00 79.81 87 GLY A C 1
ATOM 656 O O . GLY A 1 87 ? 4.002 2.158 -11.049 1.00 79.81 87 GLY A O 1
ATOM 657 N N . GLY A 1 88 ? 5.340 0.928 -9.750 1.00 81.06 88 GLY A N 1
ATOM 658 C CA . GLY A 1 88 ? 5.035 -0.349 -10.397 1.00 81.06 88 GLY A CA 1
ATOM 659 C C . GLY A 1 88 ? 5.440 -0.460 -11.875 1.00 81.06 88 GLY A C 1
ATOM 660 O O . GLY A 1 88 ? 5.193 -1.506 -12.472 1.00 81.06 88 GLY A O 1
ATOM 661 N N . MET A 1 89 ? 6.102 0.543 -12.470 1.00 83.62 89 MET A N 1
ATOM 662 C CA . MET A 1 89 ? 6.472 0.527 -13.896 1.00 83.62 89 MET A CA 1
ATOM 663 C C . MET A 1 89 ? 7.422 -0.625 -14.245 1.00 83.62 89 MET A C 1
ATOM 665 O O . MET A 1 89 ? 7.337 -1.204 -15.329 1.00 83.62 89 MET A O 1
ATOM 669 N N . ALA A 1 90 ? 8.269 -1.024 -13.293 1.00 84.31 90 ALA A N 1
ATOM 670 C CA . ALA A 1 90 ? 9.148 -2.182 -13.422 1.00 84.31 90 ALA A CA 1
ATOM 671 C C . ALA A 1 90 ? 8.387 -3.525 -13.488 1.00 84.31 90 ALA A C 1
ATOM 673 O O . ALA A 1 90 ? 8.924 -4.509 -13.996 1.00 84.31 90 ALA A O 1
ATOM 674 N N . THR A 1 91 ? 7.133 -3.585 -13.033 1.00 83.75 91 THR A N 1
ATOM 675 C CA . THR A 1 91 ? 6.315 -4.811 -12.963 1.00 83.75 91 THR A CA 1
ATOM 676 C C . THR A 1 91 ? 5.115 -4.728 -13.915 1.00 83.75 91 THR A C 1
ATOM 678 O O . THR A 1 91 ? 3.984 -5.034 -13.553 1.00 83.75 91 THR A O 1
ATOM 681 N N . GLY A 1 92 ? 5.359 -4.300 -15.157 1.00 86.38 92 GLY A N 1
ATOM 682 C CA . GLY A 1 92 ? 4.353 -4.220 -16.223 1.00 86.38 92 GLY A CA 1
ATOM 683 C C . GLY A 1 92 ? 4.798 -4.886 -17.533 1.00 86.38 92 GLY A C 1
ATOM 684 O O . GLY A 1 92 ? 5.925 -5.385 -17.615 1.00 86.38 92 GLY A O 1
ATOM 685 N N . PRO A 1 93 ? 3.957 -4.868 -18.586 1.00 87.88 93 PRO A N 1
ATOM 686 C CA . PRO A 1 93 ? 4.301 -5.423 -19.902 1.00 87.88 93 PRO A CA 1
ATOM 687 C C . PRO A 1 93 ? 5.554 -4.774 -20.513 1.00 87.88 93 PRO A C 1
ATOM 689 O O . PRO A 1 93 ? 6.325 -5.447 -21.189 1.00 87.88 93 PRO A O 1
ATOM 692 N N . CYS A 1 94 ? 5.804 -3.497 -20.206 1.00 90.81 94 CYS A N 1
ATOM 693 C CA . CYS A 1 94 ? 7.011 -2.768 -20.608 1.00 90.81 94 CYS A CA 1
ATOM 694 C C . CYS A 1 94 ? 8.095 -2.713 -19.518 1.00 90.81 94 CYS A C 1
ATOM 696 O O . CYS A 1 94 ? 9.089 -2.002 -19.661 1.00 90.81 94 CYS A O 1
ATOM 698 N N . GLY A 1 95 ? 7.941 -3.478 -18.433 1.00 89.38 95 GLY A N 1
ATOM 699 C CA . GLY A 1 95 ? 8.827 -3.418 -17.271 1.00 89.38 95 GLY A CA 1
ATOM 700 C C . GLY A 1 95 ? 10.264 -3.861 -17.552 1.00 89.38 95 GLY A C 1
ATOM 701 O O . GLY A 1 95 ? 11.181 -3.400 -16.886 1.00 89.38 95 GLY A O 1
ATOM 702 N N . VAL A 1 96 ? 10.491 -4.718 -18.554 1.00 91.25 96 VAL A N 1
ATOM 703 C CA . VAL A 1 96 ? 11.851 -5.122 -18.963 1.00 91.25 96 VAL A CA 1
ATOM 704 C C . VAL A 1 96 ? 12.619 -3.934 -19.542 1.00 91.25 96 VAL A C 1
ATOM 706 O O . VAL A 1 96 ? 13.727 -3.662 -19.097 1.00 91.25 96 VAL A O 1
ATOM 709 N N . GLN A 1 97 ? 11.986 -3.191 -20.453 1.00 90.81 97 GLN A N 1
ATOM 710 C CA . GLN A 1 97 ? 12.568 -2.001 -21.079 1.00 90.81 97 GLN A CA 1
ATOM 711 C C . GLN A 1 97 ? 12.775 -0.883 -20.050 1.00 90.81 97 GLN A C 1
ATOM 713 O O . GLN A 1 97 ? 13.810 -0.227 -20.038 1.00 90.81 97 GLN A O 1
ATOM 718 N N . PHE A 1 98 ? 11.828 -0.729 -19.116 1.00 91.31 98 PHE A N 1
ATOM 719 C CA . PHE A 1 98 ? 11.962 0.208 -18.000 1.00 91.31 98 PHE A CA 1
ATOM 720 C C . PHE A 1 98 ? 13.154 -0.130 -17.094 1.00 91.31 98 PHE A C 1
ATOM 722 O O . PHE A 1 98 ? 13.920 0.758 -16.730 1.00 91.31 98 PHE A O 1
ATOM 729 N N . ARG A 1 99 ? 13.352 -1.412 -16.749 1.00 90.25 99 ARG A N 1
ATOM 730 C CA . ARG A 1 99 ? 14.495 -1.838 -15.926 1.00 90.25 99 ARG A CA 1
ATOM 731 C C . ARG A 1 99 ? 15.836 -1.571 -16.599 1.00 90.25 99 ARG A C 1
ATOM 733 O O . ARG A 1 99 ? 16.785 -1.185 -15.925 1.00 90.25 99 ARG A O 1
ATOM 740 N N . GLU A 1 100 ? 15.902 -1.775 -17.908 1.00 89.94 100 GLU A N 1
ATOM 741 C CA . GLU A 1 100 ? 17.103 -1.550 -18.709 1.00 89.94 100 GLU A CA 1
ATOM 742 C C . GLU A 1 100 ? 17.436 -0.058 -18.824 1.00 89.94 100 GLU A C 1
ATOM 744 O O . GLU A 1 100 ? 18.550 0.346 -18.496 1.00 89.94 100 GLU A O 1
ATOM 749 N N . ALA A 1 101 ? 16.453 0.777 -19.172 1.00 90.44 101 ALA A N 1
ATOM 750 C CA . ALA A 1 101 ? 16.629 2.224 -19.269 1.00 90.44 101 ALA A CA 1
ATOM 751 C C . ALA A 1 101 ? 16.975 2.863 -17.913 1.00 90.44 101 ALA A C 1
ATOM 753 O O . ALA A 1 101 ? 17.940 3.620 -17.807 1.00 90.44 101 ALA A O 1
ATOM 754 N N . PHE A 1 102 ? 16.232 2.517 -16.854 1.00 89.38 102 PHE A N 1
ATOM 755 C CA . PHE A 1 102 ? 16.460 3.062 -15.514 1.00 89.38 102 PHE A CA 1
ATOM 756 C C . PHE A 1 102 ? 17.761 2.540 -14.887 1.00 89.38 102 PHE A C 1
ATOM 758 O O . PHE A 1 102 ? 18.469 3.286 -14.212 1.00 89.38 102 PHE A O 1
ATOM 765 N N . GLY A 1 103 ? 18.121 1.280 -15.152 1.00 89.69 103 GLY A N 1
ATOM 766 C CA . GLY A 1 103 ? 19.421 0.727 -14.777 1.00 89.69 103 GLY A CA 1
ATOM 767 C C . GLY A 1 103 ? 20.570 1.461 -15.465 1.00 89.69 103 GLY A C 1
ATOM 768 O O . GLY A 1 103 ? 21.517 1.874 -14.800 1.00 89.69 103 GLY A O 1
ATOM 769 N N . CYS A 1 104 ? 20.453 1.697 -16.773 1.00 90.12 104 CYS A N 1
ATOM 770 C CA . CYS A 1 104 ? 21.436 2.459 -17.537 1.00 90.12 104 CYS A CA 1
ATOM 771 C C . CYS A 1 104 ? 21.570 3.894 -16.999 1.00 90.12 104 CYS A C 1
ATOM 773 O O . CYS A 1 104 ? 22.678 4.345 -16.733 1.00 90.12 104 CYS A O 1
ATOM 775 N N . PHE A 1 105 ? 20.458 4.580 -16.718 1.00 89.75 105 PHE A N 1
ATOM 776 C CA . PHE A 1 105 ? 20.473 5.914 -16.108 1.00 89.75 105 PHE A CA 1
ATOM 777 C C . PHE A 1 105 ? 21.176 5.943 -14.741 1.00 89.75 105 PHE A C 1
ATOM 779 O O . PHE A 1 105 ? 21.939 6.867 -14.459 1.00 89.75 105 PHE A O 1
ATOM 786 N N .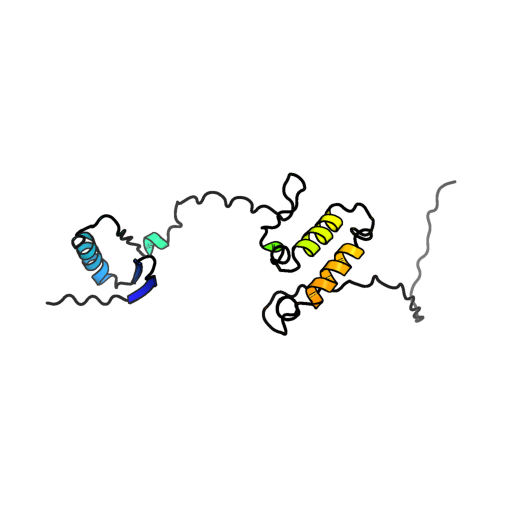 HIS A 1 106 ? 20.947 4.933 -13.896 1.00 87.50 106 HIS A N 1
ATOM 787 C CA . HIS A 1 106 ? 21.560 4.855 -12.570 1.00 87.50 106 HIS A CA 1
ATOM 788 C C . HIS A 1 106 ? 23.077 4.616 -12.631 1.00 87.50 106 HIS A C 1
ATOM 790 O O . HIS A 1 106 ? 23.822 5.229 -11.865 1.00 87.50 106 HIS A O 1
ATOM 796 N N . TYR A 1 107 ? 23.530 3.754 -13.546 1.00 87.69 107 TYR A N 1
ATOM 797 C CA . TYR A 1 107 ? 24.947 3.411 -13.702 1.00 87.69 107 TYR A CA 1
ATOM 798 C C . TYR A 1 107 ? 25.718 4.340 -14.653 1.00 87.69 107 TYR A C 1
ATOM 800 O O . TYR A 1 107 ? 26.946 4.310 -14.653 1.00 87.69 107 TYR A O 1
ATOM 808 N N . SER A 1 108 ? 25.032 5.176 -15.436 1.00 88.94 108 SER A N 1
ATOM 809 C CA . SER A 1 108 ? 25.657 6.127 -16.357 1.00 88.94 108 SER A CA 1
ATOM 810 C C . SER A 1 108 ? 26.481 7.172 -15.605 1.00 88.94 108 SER A C 1
ATOM 812 O O . SER A 1 108 ? 26.028 7.787 -14.636 1.00 88.94 108 SER A O 1
ATOM 814 N N . GLU A 1 109 ? 27.707 7.409 -16.064 1.00 87.25 109 GLU A N 1
ATOM 815 C CA . GLU A 1 109 ? 28.601 8.462 -15.564 1.00 87.25 109 GLU A CA 1
ATOM 816 C C . GLU A 1 109 ? 28.600 9.711 -16.457 1.00 87.25 109 GLU A C 1
ATOM 818 O O . GLU A 1 109 ? 29.324 10.664 -16.179 1.00 87.25 109 GLU A O 1
ATOM 823 N N . ALA A 1 110 ? 27.780 9.727 -17.512 1.00 87.62 110 ALA A N 1
ATOM 824 C CA . ALA A 1 110 ? 27.701 10.847 -18.436 1.00 87.62 110 ALA A CA 1
ATOM 825 C C . ALA A 1 110 ? 27.046 12.084 -17.788 1.00 87.62 110 ALA A C 1
ATOM 827 O O . ALA A 1 110 ? 26.254 11.978 -16.849 1.00 87.62 110 ALA A O 1
ATOM 828 N N . GLU A 1 111 ? 27.379 13.269 -18.301 1.00 82.25 111 GLU A N 1
ATOM 829 C CA . GLU A 1 111 ? 26.873 14.563 -17.835 1.00 82.25 111 GLU A CA 1
ATOM 830 C C . GLU A 1 111 ? 26.162 15.240 -19.021 1.00 82.25 111 GLU A C 1
ATOM 832 O O . GLU A 1 111 ? 26.838 15.693 -19.947 1.00 82.25 111 GLU A O 1
ATOM 837 N N . PRO A 1 112 ? 24.814 15.251 -19.081 1.00 87.06 112 PRO A N 1
ATOM 838 C CA . PRO A 1 112 ? 23.836 14.823 -18.074 1.00 87.06 112 PRO A CA 1
ATOM 839 C C . PRO A 1 112 ? 23.686 13.295 -17.959 1.00 87.06 112 PRO A C 1
ATOM 841 O O . PRO A 1 112 ? 23.904 12.554 -18.926 1.00 87.06 112 PRO A O 1
ATOM 844 N N . LYS A 1 113 ? 23.281 12.835 -16.767 1.00 84.75 113 LYS A N 1
ATOM 845 C CA . LYS A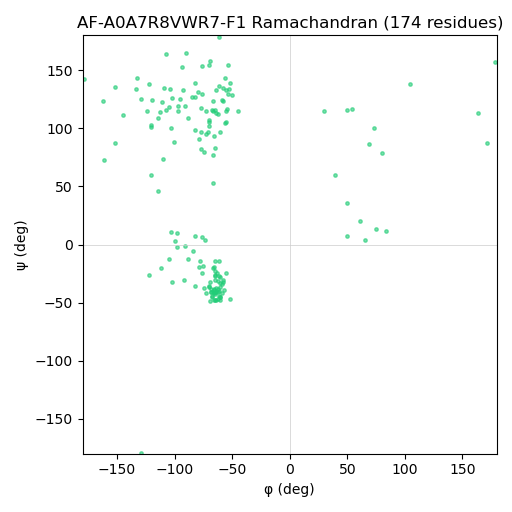 1 113 ? 23.078 11.412 -16.448 1.00 84.75 113 LYS A CA 1
ATOM 846 C C . LYS A 1 113 ? 22.139 10.754 -17.459 1.00 84.75 113 LYS A C 1
ATOM 848 O O . LYS A 1 113 ? 21.060 11.274 -17.729 1.00 84.75 113 LYS A O 1
ATOM 853 N N . GLY A 1 114 ? 22.553 9.613 -18.010 1.00 83.12 114 GLY A N 1
ATOM 854 C CA . GLY A 1 114 ? 21.760 8.832 -18.962 1.00 83.12 114 GLY A CA 1
ATOM 855 C C . GLY A 1 114 ? 21.672 9.399 -20.381 1.00 83.12 114 GLY A C 1
ATOM 856 O O . GLY A 1 114 ? 20.851 8.920 -21.162 1.00 83.12 114 GLY A O 1
ATOM 857 N N . SER A 1 115 ? 22.512 10.372 -20.747 1.00 87.12 115 SER A N 1
ATOM 858 C CA . SER A 1 115 ? 22.641 10.833 -22.142 1.00 87.12 115 SER A CA 1
ATOM 859 C C . SER A 1 115 ? 23.097 9.725 -23.104 1.00 87.12 115 SER A C 1
ATOM 861 O O . SER A 1 115 ? 22.720 9.715 -24.273 1.00 87.12 115 SER A O 1
ATOM 863 N N . ASP A 1 116 ? 23.844 8.748 -22.603 1.00 91.19 116 ASP A N 1
ATOM 864 C CA . ASP A 1 116 ? 24.261 7.523 -23.287 1.00 91.19 116 ASP A CA 1
ATOM 865 C C . ASP A 1 116 ? 23.155 6.453 -23.379 1.00 91.19 116 ASP A C 1
ATOM 867 O O . ASP A 1 116 ? 23.254 5.528 -24.182 1.00 91.19 116 ASP A O 1
ATOM 871 N N . CYS A 1 117 ? 22.074 6.597 -22.609 1.00 92.00 117 CYS A N 1
ATOM 872 C CA . CYS A 1 117 ? 20.999 5.611 -22.468 1.00 92.00 117 CYS A CA 1
ATOM 873 C C . CYS A 1 117 ? 19.723 5.972 -23.246 1.00 92.00 117 CYS A C 1
ATOM 875 O O . CYS A 1 117 ? 18.678 5.348 -23.045 1.00 92.00 117 CYS A O 1
ATOM 877 N N . TYR A 1 118 ? 19.780 6.982 -24.122 1.00 89.00 118 TYR A N 1
ATOM 878 C CA . TYR A 1 118 ? 18.607 7.528 -24.814 1.00 89.00 118 TYR A CA 1
ATOM 879 C C . TYR A 1 118 ? 17.827 6.472 -25.614 1.00 89.00 118 TYR A C 1
ATOM 881 O O . TYR A 1 118 ? 16.598 6.452 -25.589 1.00 89.00 118 TYR A O 1
ATOM 889 N N . ASP A 1 119 ? 18.531 5.545 -26.264 1.00 91.50 119 ASP A N 1
ATOM 890 C CA . ASP A 1 119 ? 17.921 4.471 -27.060 1.00 91.50 119 ASP A CA 1
ATOM 891 C C . ASP A 1 119 ? 17.071 3.511 -26.200 1.00 91.50 119 ASP A C 1
ATOM 893 O O . ASP A 1 119 ? 15.967 3.105 -26.579 1.00 91.50 119 ASP A O 1
ATOM 897 N N . ALA A 1 120 ? 17.522 3.222 -24.974 1.00 89.69 120 ALA A N 1
ATOM 898 C CA . ALA A 1 120 ? 16.772 2.402 -24.025 1.00 89.69 120 ALA A CA 1
ATOM 899 C C . ALA A 1 120 ? 15.484 3.112 -23.564 1.00 89.69 120 ALA A C 1
ATOM 901 O O . ALA A 1 120 ? 14.415 2.496 -23.506 1.00 89.69 120 ALA A O 1
ATOM 902 N N . PHE A 1 121 ? 15.548 4.426 -23.312 1.00 89.88 121 PHE A N 1
ATOM 903 C CA . PHE A 1 121 ? 14.361 5.234 -23.008 1.00 89.88 121 PHE A CA 1
ATOM 904 C C . PHE A 1 121 ? 13.399 5.323 -24.196 1.00 89.88 121 PHE A C 1
ATOM 906 O O . PHE A 1 121 ? 12.185 5.215 -24.013 1.00 89.88 121 PHE A O 1
ATOM 913 N N . GLN A 1 122 ? 13.913 5.451 -25.420 1.00 91.12 122 GLN A N 1
ATOM 914 C CA . GLN A 1 122 ? 13.092 5.469 -26.630 1.00 91.12 122 GLN A CA 1
ATOM 915 C C . GLN A 1 122 ? 12.367 4.134 -26.843 1.00 91.12 122 GLN A C 1
ATOM 917 O O . GLN A 1 122 ? 11.178 4.111 -27.180 1.00 91.12 122 GLN A O 1
ATOM 922 N N . THR A 1 123 ? 13.049 3.016 -26.597 1.00 92.12 123 THR A N 1
ATOM 923 C CA . THR A 1 123 ? 12.462 1.673 -26.690 1.00 92.12 123 THR A CA 1
ATOM 924 C C . THR A 1 123 ? 11.372 1.469 -25.637 1.00 92.12 123 THR A C 1
ATOM 926 O O . THR A 1 123 ? 10.281 0.976 -25.945 1.00 92.12 123 THR A O 1
ATOM 929 N N . MET A 1 124 ? 11.612 1.924 -24.405 1.00 90.44 124 MET A N 1
ATOM 930 C CA . MET A 1 124 ? 10.615 1.924 -23.336 1.00 90.44 124 MET A CA 1
ATOM 931 C C . MET A 1 124 ? 9.383 2.765 -23.700 1.00 90.44 124 MET A C 1
ATOM 933 O O . MET A 1 124 ? 8.258 2.273 -23.583 1.00 90.44 124 MET A O 1
ATOM 937 N N . GLN A 1 125 ? 9.580 3.990 -24.196 1.00 89.38 125 GLN A N 1
ATOM 938 C CA . GLN A 1 125 ? 8.492 4.885 -24.601 1.00 89.38 125 GLN A CA 1
ATOM 939 C C . GLN A 1 125 ? 7.674 4.288 -25.752 1.00 89.38 125 GLN A C 1
ATOM 941 O O . GLN A 1 125 ? 6.443 4.331 -25.743 1.00 89.38 125 GLN A O 1
ATOM 946 N N . THR A 1 126 ? 8.353 3.667 -26.717 1.00 91.81 126 THR A N 1
ATOM 947 C CA . THR A 1 126 ? 7.710 2.961 -27.831 1.00 91.81 126 THR A CA 1
ATOM 948 C C . THR A 1 126 ? 6.852 1.804 -27.325 1.00 91.81 126 THR A C 1
ATOM 950 O O . THR A 1 126 ? 5.741 1.612 -27.814 1.00 91.81 126 THR A O 1
ATOM 953 N N . CYS A 1 127 ? 7.321 1.061 -26.316 1.00 90.50 127 CYS A N 1
ATOM 954 C CA . CYS A 1 127 ? 6.537 0.004 -25.684 1.00 90.50 127 CYS A CA 1
ATOM 955 C C . CYS A 1 127 ? 5.303 0.566 -24.961 1.00 90.50 127 CYS A C 1
ATOM 957 O O . CYS A 1 127 ? 4.198 0.070 -25.173 1.00 90.50 127 CYS A O 1
ATOM 959 N N . MET A 1 128 ? 5.457 1.620 -24.152 1.00 88.88 128 MET A N 1
ATOM 960 C CA . MET A 1 128 ? 4.341 2.235 -23.419 1.00 88.88 128 MET A CA 1
ATOM 961 C C . MET A 1 128 ? 3.262 2.781 -24.365 1.00 88.88 128 MET A C 1
ATOM 963 O O . MET A 1 128 ? 2.072 2.618 -24.095 1.00 88.88 128 MET A O 1
ATOM 967 N N . ALA A 1 129 ? 3.663 3.327 -25.519 1.00 89.81 129 ALA A N 1
ATOM 968 C CA . ALA A 1 129 ? 2.748 3.810 -26.553 1.00 89.81 129 ALA A CA 1
ATOM 969 C C . ALA A 1 129 ? 1.865 2.706 -27.170 1.00 89.81 129 ALA A C 1
ATOM 971 O O . ALA A 1 129 ? 0.772 3.003 -27.649 1.00 89.81 129 ALA A O 1
ATOM 972 N N . GLN A 1 130 ? 2.293 1.436 -27.138 1.00 89.88 130 GLN A N 1
ATOM 973 C CA . GLN A 1 130 ? 1.469 0.301 -27.585 1.00 89.88 130 GLN A CA 1
ATOM 974 C C . GLN A 1 130 ? 0.366 -0.066 -26.581 1.00 89.88 130 GLN A C 1
ATOM 976 O O . GLN A 1 130 ? -0.605 -0.726 -26.951 1.00 89.88 130 GLN A O 1
ATOM 981 N N . TYR A 1 131 ? 0.487 0.363 -25.321 1.00 88.44 131 TYR A N 1
ATOM 982 C CA . TYR A 1 131 ? -0.455 0.044 -24.245 1.00 88.44 131 TYR A CA 1
ATOM 983 C C . TYR A 1 131 ? -1.075 1.312 -23.631 1.00 88.44 131 TYR A C 1
ATOM 985 O O . TYR A 1 131 ? -0.959 1.534 -22.420 1.00 88.44 131 TYR A O 1
ATOM 993 N N . PRO A 1 132 ? -1.789 2.138 -24.423 1.00 85.62 132 PRO A N 1
ATOM 994 C CA . PRO A 1 132 ? -2.354 3.394 -23.939 1.00 85.62 132 PRO A CA 1
ATOM 995 C C . PRO A 1 132 ? -3.351 3.182 -22.791 1.00 85.62 132 PRO A C 1
ATOM 997 O O . PRO A 1 132 ? -3.364 3.969 -21.863 1.00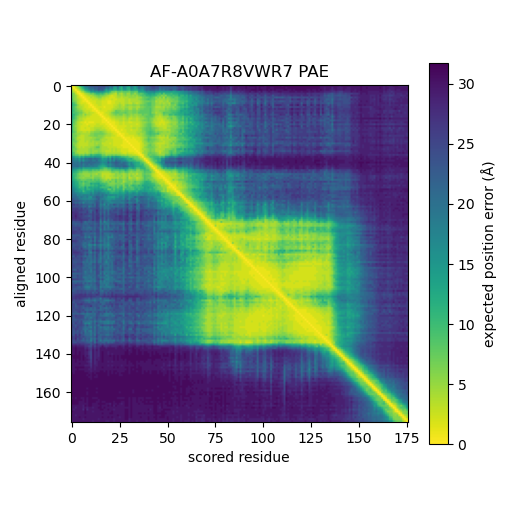 85.62 132 PRO A O 1
ATOM 1000 N N . ALA A 1 133 ? -4.108 2.082 -22.764 1.00 84.75 133 ALA A N 1
ATOM 1001 C CA . ALA A 1 133 ? -5.061 1.806 -21.682 1.00 84.75 133 ALA A CA 1
ATOM 1002 C C . ALA A 1 133 ? -4.418 1.562 -20.297 1.00 84.75 133 ALA A C 1
ATOM 1004 O O . ALA A 1 133 ? -5.111 1.632 -19.286 1.00 84.75 133 ALA A O 1
ATOM 1005 N N . LEU A 1 134 ? -3.121 1.230 -20.241 1.00 82.06 134 LEU A N 1
ATOM 1006 C CA . LEU A 1 134 ? -2.396 0.977 -18.988 1.00 82.06 134 LEU A CA 1
ATOM 1007 C C . LEU A 1 134 ? -1.522 2.161 -18.566 1.00 82.06 134 LEU A C 1
ATOM 1009 O O . LEU A 1 134 ? -1.343 2.376 -17.371 1.00 82.06 134 LEU A O 1
ATOM 1013 N N . TYR A 1 135 ? -0.979 2.901 -19.537 1.00 81.31 135 TYR A N 1
ATOM 1014 C CA . TYR A 1 135 ? 0.001 3.965 -19.294 1.00 81.31 135 TYR A CA 1
ATOM 1015 C C . TYR A 1 135 ? -0.525 5.381 -19.580 1.00 81.31 135 TYR A C 1
ATOM 1017 O O . TYR A 1 135 ? 0.006 6.332 -19.019 1.00 81.31 135 TYR A O 1
ATOM 1025 N N . ASN A 1 136 ? -1.592 5.541 -20.371 1.00 75.56 136 ASN A N 1
ATOM 1026 C CA . ASN A 1 136 ? -2.331 6.799 -20.496 1.00 75.56 136 ASN A CA 1
ATOM 1027 C C . ASN A 1 136 ? -3.588 6.693 -19.637 1.00 75.56 136 ASN A C 1
ATOM 1029 O O . ASN A 1 136 ? -4.647 6.254 -20.084 1.00 75.56 136 ASN A O 1
ATOM 1033 N N . LYS A 1 137 ? -3.462 7.058 -18.362 1.00 59.94 137 LYS A N 1
ATOM 1034 C CA . LYS A 1 137 ? -4.634 7.249 -17.514 1.00 59.94 137 LYS A CA 1
ATOM 1035 C C . LYS A 1 137 ? -5.316 8.542 -17.966 1.00 59.94 137 LYS A C 1
ATOM 1037 O O . LYS A 1 137 ? -4.912 9.630 -17.563 1.00 59.94 137 LYS A O 1
ATOM 1042 N N . ASP A 1 138 ? -6.312 8.425 -18.839 1.00 47.12 138 ASP A N 1
ATOM 1043 C CA . ASP A 1 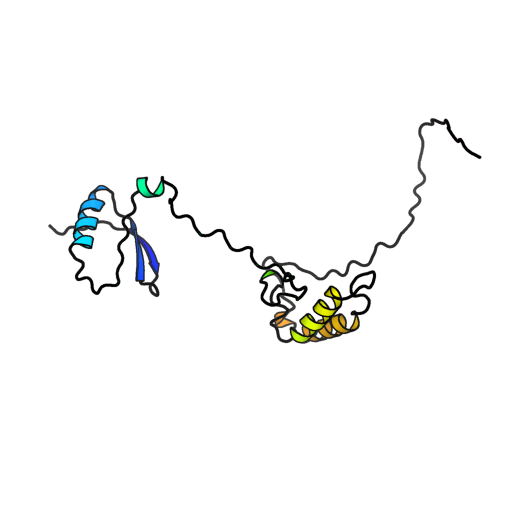138 ? -7.232 9.520 -19.136 1.00 47.12 138 ASP A CA 1
ATOM 1044 C C . ASP A 1 138 ? -7.879 9.985 -17.821 1.00 47.12 138 ASP A C 1
ATOM 1046 O O . ASP A 1 138 ? -8.736 9.290 -17.290 1.00 47.12 138 ASP A O 1
ATOM 1050 N N . GLY A 1 139 ? -7.424 11.132 -17.304 1.00 52.25 139 GLY A N 1
ATOM 1051 C CA . GLY A 1 139 ? -8.120 12.006 -16.355 1.00 52.25 139 GLY A CA 1
ATOM 1052 C C . GLY A 1 139 ? -8.635 11.394 -15.042 1.00 52.25 139 GLY A C 1
ATOM 1053 O O . GLY A 1 139 ? -9.618 10.664 -15.036 1.00 52.25 139 GLY A O 1
ATOM 1054 N N . ASP A 1 140 ? -8.079 11.889 -13.933 1.00 47.84 140 ASP A N 1
ATOM 1055 C CA . ASP A 1 140 ? -8.572 11.809 -12.542 1.00 47.84 140 ASP A CA 1
ATOM 1056 C C . ASP A 1 140 ? -7.851 10.799 -11.615 1.00 47.84 140 ASP A C 1
ATOM 1058 O O . ASP A 1 140 ? -7.503 9.679 -11.987 1.00 47.84 140 ASP A O 1
ATOM 1062 N N . ASP A 1 141 ? -7.618 11.277 -10.390 1.00 38.75 141 ASP A N 1
ATOM 1063 C CA . ASP A 1 141 ? -6.922 10.706 -9.231 1.00 38.75 141 ASP A CA 1
ATOM 1064 C C . ASP A 1 141 ? -5.375 10.748 -9.179 1.00 38.75 141 ASP A C 1
ATOM 1066 O O . ASP A 1 141 ? -4.653 9.766 -9.342 1.00 38.75 141 ASP A O 1
ATOM 1070 N N . THR A 1 142 ? -4.879 11.939 -8.813 1.00 44.28 142 THR A N 1
ATOM 1071 C CA . THR A 1 142 ? -3.772 12.192 -7.854 1.00 44.28 142 THR A CA 1
ATOM 1072 C C . THR A 1 142 ? -2.548 11.259 -7.867 1.00 44.28 142 THR A C 1
ATOM 1074 O O . THR A 1 142 ? -2.162 10.683 -6.856 1.00 44.28 142 THR A O 1
ATOM 1077 N N . SER A 1 143 ? -1.845 11.181 -8.994 1.00 45.12 143 SER A N 1
ATOM 1078 C CA . SER A 1 143 ? -0.398 10.893 -9.027 1.00 45.12 143 SER A CA 1
ATOM 1079 C C . SER A 1 143 ? 0.165 11.325 -10.380 1.00 45.12 143 SER A C 1
ATOM 1081 O O . SER A 1 143 ? 0.420 10.525 -11.274 1.00 45.12 143 SER A O 1
ATOM 1083 N N . ALA A 1 144 ? 0.265 12.642 -10.557 1.00 43.34 144 ALA A N 1
ATOM 1084 C CA . ALA A 1 144 ? 0.853 13.245 -11.740 1.00 43.34 144 ALA A CA 1
ATOM 1085 C C . ALA A 1 144 ? 2.380 13.150 -11.654 1.00 43.34 144 ALA A C 1
ATOM 1087 O O . ALA A 1 144 ? 3.012 13.999 -11.034 1.00 43.34 144 ALA A O 1
ATOM 1088 N N . ASP A 1 145 ? 2.953 12.137 -12.295 1.00 42.59 145 ASP A N 1
ATOM 1089 C CA . ASP A 1 145 ? 4.315 12.233 -12.817 1.00 42.59 145 ASP A CA 1
ATOM 1090 C C . ASP A 1 145 ? 4.211 12.267 -14.344 1.00 42.59 145 ASP A C 1
ATOM 1092 O O . ASP A 1 145 ? 4.407 11.289 -15.066 1.00 42.59 145 ASP A O 1
ATOM 1096 N N . SER A 1 146 ? 3.756 13.421 -14.836 1.00 38.56 146 SER A N 1
ATOM 1097 C CA . SER A 1 146 ? 3.940 13.789 -16.230 1.00 38.56 146 SER A CA 1
ATOM 1098 C C . SER A 1 146 ? 5.441 13.885 -16.452 1.00 38.56 146 SER A C 1
ATOM 1100 O O . SER A 1 146 ? 6.074 14.792 -15.916 1.00 38.56 146 SER A O 1
ATOM 1102 N N . MET A 1 147 ? 6.003 12.979 -17.250 1.00 40.44 147 MET A N 1
ATOM 1103 C CA . MET A 1 147 ? 7.361 13.125 -17.764 1.00 40.44 147 MET A CA 1
ATOM 1104 C C . MET A 1 147 ? 7.404 14.347 -18.688 1.00 40.44 147 MET A C 1
ATOM 1106 O O . MET A 1 147 ? 7.241 14.247 -19.901 1.00 40.44 147 MET A O 1
ATOM 1110 N N . ASN A 1 148 ? 7.559 15.523 -18.085 1.00 33.34 148 ASN A N 1
ATOM 1111 C CA . ASN A 1 148 ? 7.973 16.734 -18.759 1.00 33.34 148 ASN A CA 1
ATOM 1112 C C . ASN A 1 148 ? 9.499 16.649 -18.853 1.00 33.34 148 ASN A C 1
ATOM 1114 O O . ASN A 1 148 ? 10.203 16.854 -17.865 1.00 33.34 148 ASN A O 1
ATOM 1118 N N . LEU A 1 149 ? 9.997 16.229 -20.017 1.00 38.44 149 LEU A N 1
ATOM 1119 C CA . LEU A 1 149 ? 11.386 16.468 -20.384 1.00 38.44 149 LEU A CA 1
ATOM 1120 C C . LEU A 1 149 ? 11.528 17.983 -20.542 1.00 38.44 149 LEU A C 1
ATOM 1122 O O . LEU A 1 149 ? 11.193 18.525 -21.591 1.00 38.44 149 LEU A O 1
ATOM 1126 N N . ASP A 1 150 ? 11.948 18.633 -19.459 1.00 34.41 150 ASP A N 1
ATOM 1127 C CA . ASP A 1 150 ? 12.323 20.042 -19.418 1.00 34.41 150 ASP A CA 1
ATOM 1128 C C . ASP A 1 150 ? 13.404 20.292 -20.478 1.00 34.41 150 ASP A C 1
ATOM 1130 O O . ASP A 1 150 ? 14.549 19.844 -20.369 1.00 34.41 150 ASP A O 1
ATOM 1134 N N . GLU A 1 151 ? 12.983 20.933 -21.563 1.00 39.59 151 GLU A N 1
ATOM 1135 C CA . GLU A 1 151 ? 13.834 21.513 -22.588 1.00 39.59 151 GLU A CA 1
ATOM 1136 C C . GLU A 1 151 ? 14.614 22.650 -21.914 1.00 39.59 151 GLU A C 1
ATOM 1138 O O . GLU A 1 151 ? 14.019 23.589 -21.386 1.00 39.59 151 GLU A O 1
ATOM 1143 N N . GLY A 1 152 ? 15.941 22.502 -21.837 1.00 36.34 152 GLY A N 1
ATOM 1144 C CA . GLY A 1 152 ? 16.815 23.396 -21.075 1.00 36.34 152 GLY A CA 1
ATOM 1145 C C . GLY A 1 152 ? 16.643 24.876 -21.444 1.00 36.34 152 GLY A C 1
ATOM 1146 O O . GLY A 1 152 ? 16.233 25.192 -22.562 1.00 36.34 152 GLY A O 1
ATOM 1147 N N . PRO A 1 153 ? 16.964 25.809 -20.529 1.00 33.28 153 PRO A N 1
ATOM 1148 C CA . PRO A 1 153 ? 16.690 27.216 -20.755 1.00 33.28 153 PRO A CA 1
ATOM 1149 C C . PRO A 1 153 ? 17.559 27.749 -21.897 1.00 33.28 153 PRO A C 1
ATOM 1151 O O . PRO A 1 153 ? 18.785 27.808 -21.801 1.00 33.28 153 PRO A O 1
ATOM 1154 N N . GLU A 1 154 ? 16.897 28.148 -22.980 1.00 31.09 154 GLU A N 1
ATOM 1155 C CA . GLU A 1 154 ? 17.461 28.993 -24.021 1.00 31.09 154 GLU A CA 1
ATOM 1156 C C . GLU A 1 154 ? 17.735 30.383 -23.427 1.00 31.09 154 GLU A C 1
ATOM 1158 O O . GLU A 1 154 ? 16.814 31.107 -23.039 1.00 31.09 154 GLU A O 1
ATOM 1163 N N . ASP A 1 155 ? 19.010 30.768 -23.360 1.00 34.75 155 ASP A N 1
ATOM 1164 C CA . ASP A 1 155 ? 19.429 32.139 -23.083 1.00 34.75 155 ASP A CA 1
ATOM 1165 C C . ASP A 1 155 ? 18.878 33.074 -24.175 1.00 34.75 155 ASP A C 1
ATOM 1167 O O . ASP A 1 155 ? 19.463 33.226 -25.249 1.00 34.75 155 ASP A O 1
ATOM 1171 N N . GLN A 1 156 ? 17.743 33.725 -23.911 1.00 32.03 156 GLN A N 1
ATOM 1172 C CA . GLN A 1 156 ? 17.286 34.873 -24.690 1.00 32.03 156 GLN A CA 1
ATOM 1173 C C . GLN A 1 156 ? 17.550 36.162 -23.914 1.00 32.03 156 GLN A C 1
ATOM 1175 O O . GLN A 1 156 ? 16.794 36.568 -23.029 1.00 32.03 156 GLN A O 1
ATOM 1180 N N . GLU A 1 157 ? 18.638 36.828 -24.305 1.00 42.50 157 GLU A N 1
ATOM 1181 C CA . GLU A 1 157 ? 18.842 38.261 -24.119 1.00 42.50 157 GLU A CA 1
ATOM 1182 C C . GLU A 1 157 ? 17.572 39.029 -24.512 1.00 42.50 157 GLU A C 1
ATOM 1184 O O . GLU A 1 157 ? 17.206 39.105 -25.685 1.00 42.50 157 GLU A O 1
ATOM 1189 N N . GLN A 1 158 ? 16.938 39.683 -23.539 1.00 33.19 158 GLN A N 1
ATOM 1190 C CA . GLN A 1 158 ? 16.114 40.853 -23.813 1.00 33.19 158 GLN A CA 1
ATOM 1191 C C . GLN A 1 158 ? 16.655 42.055 -23.052 1.00 33.19 158 GLN A C 1
ATOM 1193 O O . GLN A 1 158 ? 16.466 42.250 -21.854 1.00 33.19 158 GLN A O 1
ATOM 1198 N N . ILE A 1 159 ? 17.359 42.865 -23.831 1.00 32.66 159 ILE A N 1
ATOM 1199 C CA . ILE A 1 159 ? 17.792 44.218 -23.535 1.00 32.66 159 ILE A CA 1
ATOM 1200 C C . ILE A 1 159 ? 16.534 45.085 -23.381 1.00 32.66 159 ILE A C 1
ATOM 1202 O O . ILE A 1 159 ? 15.842 45.353 -24.361 1.00 32.66 159 ILE A O 1
ATOM 1206 N N . THR A 1 160 ? 16.260 45.587 -22.177 1.00 26.09 160 THR A N 1
ATOM 1207 C CA . THR A 1 160 ? 15.329 46.709 -21.977 1.00 26.09 160 THR A CA 1
ATOM 1208 C C . THR A 1 160 ? 16.089 47.919 -21.451 1.00 26.09 160 THR A C 1
ATOM 1210 O O . THR A 1 160 ? 16.552 47.946 -20.312 1.00 26.09 160 THR A O 1
ATOM 1213 N N . ILE A 1 161 ? 16.224 48.925 -22.316 1.00 31.12 161 ILE A N 1
ATOM 1214 C CA . ILE A 1 161 ? 16.721 50.267 -22.004 1.00 31.12 161 ILE A CA 1
ATOM 1215 C C . ILE A 1 161 ? 15.610 51.037 -21.279 1.00 31.12 161 ILE A C 1
ATOM 1217 O O . ILE A 1 161 ? 14.498 51.120 -21.798 1.00 31.12 161 ILE A O 1
ATOM 1221 N N . GLY A 1 162 ? 15.919 51.657 -20.136 1.00 27.39 162 GLY A N 1
ATOM 1222 C CA . GLY A 1 162 ? 15.018 52.629 -19.511 1.00 27.39 162 GLY A CA 1
ATOM 1223 C C . GLY A 1 162 ? 15.409 53.110 -18.111 1.00 27.39 162 GLY A C 1
ATOM 1224 O O . GLY A 1 162 ? 14.900 52.599 -17.128 1.00 27.39 162 GLY A O 1
ATOM 1225 N N . GLU A 1 163 ? 16.236 54.161 -18.074 1.00 30.42 163 GLU A N 1
ATOM 1226 C CA . GLU A 1 163 ? 16.189 55.284 -17.114 1.00 30.42 163 GLU A CA 1
ATOM 1227 C C . GLU A 1 163 ? 16.645 55.093 -15.634 1.00 30.42 163 GLU A C 1
ATOM 1229 O O . GLU A 1 163 ? 15.902 54.687 -14.751 1.00 30.42 163 GLU A O 1
ATOM 1234 N N . GLN A 1 164 ? 17.884 55.549 -15.386 1.00 36.12 164 GLN A N 1
ATOM 1235 C CA . GLN A 1 164 ? 18.367 56.395 -14.269 1.00 36.12 164 GLN A CA 1
ATOM 1236 C C . GLN A 1 164 ? 18.020 56.042 -12.801 1.00 36.12 164 GLN A C 1
ATOM 1238 O O . GLN A 1 164 ? 16.925 56.330 -12.332 1.00 36.12 164 GLN A O 1
ATOM 1243 N N . LYS A 1 165 ? 19.046 55.720 -11.989 1.00 31.06 165 LYS A N 1
ATOM 1244 C CA . LYS A 1 165 ? 19.690 56.694 -11.071 1.00 31.06 165 LYS A CA 1
ATOM 1245 C C . LYS A 1 165 ? 20.864 56.117 -10.256 1.00 31.06 165 LYS A C 1
ATOM 1247 O O . LYS A 1 165 ? 20.799 55.015 -9.737 1.00 31.06 165 LYS A O 1
ATOM 1252 N N . GLU A 1 166 ? 21.862 56.989 -10.091 1.00 28.95 166 GLU A N 1
ATOM 1253 C CA . GLU A 1 166 ? 22.843 57.102 -8.993 1.00 28.95 166 GLU A CA 1
ATOM 1254 C C . GLU A 1 166 ? 23.931 56.026 -8.798 1.00 28.95 166 GLU A C 1
ATOM 1256 O O . GLU A 1 166 ? 23.850 55.121 -7.981 1.00 28.95 166 GLU A O 1
ATOM 1261 N N . ILE A 1 167 ? 25.037 56.240 -9.520 1.00 30.31 167 ILE A N 1
ATOM 1262 C CA . ILE A 1 167 ? 26.353 56.648 -8.981 1.00 30.31 167 ILE A CA 1
ATOM 1263 C C . ILE A 1 167 ? 26.659 56.171 -7.544 1.00 30.31 167 ILE A C 1
ATOM 1265 O O . ILE A 1 167 ? 26.147 56.743 -6.587 1.00 30.31 167 ILE A O 1
ATOM 1269 N N . GLN A 1 168 ? 27.671 55.305 -7.392 1.00 31.17 168 GLN A N 1
ATOM 1270 C CA . GLN A 1 168 ? 28.902 55.694 -6.687 1.00 31.17 168 GLN A CA 1
ATOM 1271 C C . GLN A 1 168 ? 30.092 54.765 -6.974 1.00 31.17 168 GLN A C 1
ATOM 1273 O O . GLN A 1 168 ? 30.065 53.555 -6.786 1.00 31.17 168 GLN A O 1
ATOM 1278 N N . VAL A 1 169 ? 31.154 55.414 -7.446 1.00 30.61 169 VAL A N 1
ATOM 1279 C CA . VAL A 1 169 ? 32.498 54.909 -7.728 1.00 30.61 169 VAL A CA 1
ATOM 1280 C C . VAL A 1 169 ? 33.297 54.890 -6.421 1.00 30.61 169 VAL A C 1
ATOM 1282 O O . VAL A 1 169 ? 33.247 55.886 -5.700 1.00 30.61 169 VAL A O 1
ATOM 1285 N N . LYS A 1 170 ? 34.103 53.846 -6.160 1.00 35.75 170 LYS A N 1
ATOM 1286 C CA . LYS A 1 170 ? 35.577 53.948 -6.019 1.00 35.75 170 LYS A CA 1
ATOM 1287 C C . LYS A 1 170 ? 36.273 52.610 -5.686 1.00 35.75 170 LYS A C 1
ATOM 1289 O O . LYS A 1 170 ? 35.622 51.687 -5.212 1.00 35.75 170 LYS A O 1
ATOM 1294 N N . PRO A 1 171 ? 37.583 52.510 -5.998 1.00 37.41 171 PRO A N 1
ATOM 1295 C CA . PRO A 1 171 ? 38.272 51.269 -6.335 1.00 37.41 171 PRO A CA 1
ATOM 1296 C C . PRO A 1 171 ? 39.207 50.778 -5.224 1.00 37.41 171 PRO A C 1
ATOM 1298 O O . PRO A 1 171 ? 39.666 51.557 -4.389 1.00 37.41 171 PRO A O 1
ATOM 1301 N N . SER A 1 172 ? 39.610 49.513 -5.312 1.00 32.66 172 SER A N 1
ATOM 1302 C CA . SER A 1 172 ? 40.894 49.070 -4.767 1.00 32.66 172 SER A CA 1
ATOM 1303 C C . SER A 1 172 ? 41.412 47.868 -5.555 1.00 32.66 172 SER A C 1
ATOM 1305 O O . SER A 1 172 ? 41.166 46.718 -5.199 1.00 32.66 172 SER A O 1
ATOM 1307 N N . GLU A 1 173 ? 42.134 48.149 -6.638 1.00 36.50 173 GLU A N 1
ATOM 1308 C CA . GLU A 1 173 ? 43.082 47.204 -7.217 1.00 36.50 173 GLU A CA 1
ATOM 1309 C C . GLU A 1 173 ? 44.383 47.243 -6.409 1.00 36.50 173 GLU A C 1
ATOM 1311 O O . GLU A 1 173 ? 44.965 48.303 -6.170 1.00 36.50 173 GLU A O 1
ATOM 1316 N N . SER A 1 174 ? 44.877 46.072 -6.029 1.00 34.12 174 SER A N 1
ATOM 1317 C CA . SER A 1 174 ? 46.299 45.859 -5.802 1.00 34.12 174 SER A CA 1
ATOM 1318 C C . SER A 1 174 ? 46.606 44.437 -6.240 1.00 34.12 174 SER A C 1
ATOM 1320 O O . SER A 1 174 ? 46.124 43.495 -5.614 1.00 34.12 174 SER A O 1
ATOM 1322 N N . LYS A 1 175 ? 47.359 44.287 -7.336 1.00 37.69 175 LYS A N 1
ATOM 1323 C CA . LYS A 1 175 ? 48.705 43.689 -7.326 1.00 37.69 175 LYS A CA 1
ATOM 1324 C C . LYS A 1 175 ? 49.130 43.286 -8.743 1.00 37.69 175 LYS A C 1
ATOM 1326 O O . LYS A 1 175 ? 48.594 42.350 -9.328 1.00 37.69 175 LYS A O 1
ATOM 1331 N N . LYS A 1 176 ? 50.142 43.991 -9.243 1.00 35.97 176 LYS A N 1
ATOM 1332 C CA . LYS A 1 176 ? 51.245 43.353 -9.958 1.00 35.97 176 LYS A CA 1
ATOM 1333 C C . LYS A 1 176 ? 52.288 42.962 -8.913 1.00 35.97 176 LYS A C 1
ATOM 1335 O O . LYS A 1 176 ? 52.413 43.724 -7.926 1.00 35.97 176 LYS A O 1
#

pLDDT: mean 71.16, std 20.62, range [26.09, 92.12]

Nearest PDB structures (foldseek):
  2zxt-assembly1_A  TM=9.709E-01  e=2.912E-06  Escherichia coli K-12
  3a3c-assembly1_A  TM=9.484E-01  e=1.386E-05  Escherichia coli K-12
  8d82-assembly1_D  TM=2.567E-01  e=3.422E+00  Homo sapiens

Solvent-accessible surface area (backbone atoms only — not comparable to full-atom values): 12047 Å² total; per-residue (Å²): 135,81,84,81,71,75,65,47,79,78,43,76,40,81,92,77,73,46,73,44,75,47,60,53,78,93,48,41,66,60,50,52,52,46,62,66,68,68,53,82,70,82,85,72,87,82,88,84,88,78,51,79,66,61,70,68,47,80,74,88,72,77,68,76,77,79,70,80,74,74,52,60,58,42,99,86,74,47,74,41,79,83,34,77,88,62,70,56,50,56,77,46,97,46,6,66,39,40,47,52,22,55,49,38,34,71,72,38,86,48,91,61,67,24,68,88,29,50,67,40,46,51,52,26,52,56,45,43,66,75,39,43,88,80,70,52,77,79,78,89,82,95,74,88,77,74,87,71,81,77,76,75,87,76,89,73,89,76,88,78,90,81,84,90,86,80,89,85,89,87,88,83,90,84,83,134

Organism: Timema douglasi (NCBI:txid61478)

InterPro domains:
  IPR010625 CHCH [PF06747] (94-129)
  IPR038085 RNase P subunit Pop5/Rpp14/Rnp2-like domain superfamily [SSF160350] (4-49)
  IPR039289 Mitochondrial intermembrane space import and assembly protein 40 [PTHR21622] (42-165)

Mean predicted aligned error: 19.09 Å

Secondary structure (DSSP, 8-state):
-------EEEEEETTTTEEEEE--HHHHHHHHHHHHHS----S--------HHHHHSPP---PPPPP----SB-TTS-B-TT-GGGTTGGGSTTHHHHHHHHHHHHH--SSSTTGGGHHHHHHHHHHHHH-HHHH---S-SS----------------------------------

Radius of gyration: 33.02 Å; Cα contacts (8 Å, |Δi|>4): 94; chains: 1; bounding box: 88×81×62 Å